Protein AF-A0A2M8FNV2-F1 (afdb_monomer_lite)

Secondary structure (DSSP, 8-state):
--SEEEES-EEEEE---BTTB-EEEE-SSTT-EEEEET-EEEEEEESEEEESEEEEEE--SSS-SEESEETTEEEES-EEES-EEES---SSTT----SEEE-SBS-EEES-EEE---SSS-SEEE---SS----EEES-EE--BPPPSSS---SEEEE-GGGTTSB---EEES-EESSB-SSS-SEEEESBS--

Radius of gyration: 15.51 Å; chains: 1; bounding box: 40×32×37 Å

Structure (mmCIF, N/CA/C/O backbone):
data_AF-A0A2M8FNV2-F1
#
_entry.id   AF-A0A2M8FNV2-F1
#
loop_
_atom_site.group_PDB
_atom_site.id
_atom_site.type_symbol
_atom_site.label_atom_id
_atom_site.label_alt_id
_atom_site.label_comp_id
_atom_site.label_asym_id
_atom_site.label_entity_id
_atom_site.label_seq_id
_atom_site.pdbx_PDB_ins_code
_atom_site.Cartn_x
_atom_site.Cartn_y
_atom_site.Cartn_z
_atom_site.occupancy
_atom_site.B_iso_or_equiv
_atom_site.auth_seq_id
_atom_site.auth_comp_id
_atom_site.auth_asym_id
_atom_site.auth_atom_id
_atom_site.pdbx_PDB_model_num
ATOM 1 N N . MET A 1 1 ? -17.602 -2.025 -5.417 1.00 96.94 1 MET A N 1
ATOM 2 C CA . MET A 1 1 ? -17.181 -1.686 -6.789 1.00 96.94 1 MET A CA 1
ATOM 3 C C . MET A 1 1 ? -17.688 -2.777 -7.698 1.00 96.94 1 MET A C 1
ATOM 5 O O . MET A 1 1 ? -17.394 -3.930 -7.422 1.00 96.94 1 MET A O 1
ATOM 9 N N . LYS A 1 2 ? -18.487 -2.434 -8.714 1.00 98.12 2 LYS A N 1
ATOM 10 C CA . LYS A 1 2 ? -19.042 -3.437 -9.633 1.00 98.12 2 LYS A CA 1
ATOM 11 C C . LYS A 1 2 ? -17.934 -4.205 -10.347 1.00 98.12 2 LYS A C 1
ATOM 13 O O . LYS A 1 2 ? -16.885 -3.615 -10.628 1.00 98.12 2 LYS A O 1
ATOM 18 N N . LYS A 1 3 ? -18.185 -5.478 -10.655 1.00 98.38 3 LYS A N 1
ATOM 19 C CA . LYS A 1 3 ? -17.263 -6.297 -11.452 1.00 98.38 3 LYS A CA 1
ATOM 20 C C . LYS A 1 3 ? -16.922 -5.626 -12.786 1.00 98.38 3 LYS A C 1
ATOM 22 O O . LYS A 1 3 ? -17.775 -4.986 -13.406 1.00 98.38 3 LYS A O 1
ATOM 27 N N . GLY A 1 4 ? -15.682 -5.785 -13.227 1.00 98.31 4 GLY A N 1
ATOM 28 C CA . GLY A 1 4 ? -15.182 -5.273 -14.496 1.00 98.31 4 GLY A CA 1
ATOM 29 C C . GLY A 1 4 ? -13.853 -4.532 -14.386 1.00 98.31 4 GLY A C 1
ATOM 30 O O . GLY A 1 4 ? -13.215 -4.467 -13.332 1.00 98.31 4 GLY A O 1
ATOM 31 N N . THR A 1 5 ? -13.446 -3.969 -15.522 1.00 98.75 5 THR A N 1
ATOM 32 C CA . THR A 1 5 ? -12.230 -3.164 -15.649 1.00 98.75 5 THR A CA 1
ATOM 33 C C . THR A 1 5 ? -12.546 -1.689 -15.451 1.00 98.75 5 THR A C 1
ATOM 35 O O . THR A 1 5 ? -13.372 -1.108 -16.151 1.00 98.75 5 THR A O 1
ATOM 38 N N . TRP A 1 6 ? -11.837 -1.085 -14.511 1.00 98.56 6 TRP A N 1
ATOM 39 C CA . TRP A 1 6 ? -11.903 0.309 -14.122 1.00 98.56 6 TRP A CA 1
ATOM 40 C C . TRP A 1 6 ? -10.615 0.992 -14.592 1.00 98.56 6 TRP A C 1
ATOM 42 O O . TRP A 1 6 ? -9.551 0.831 -13.993 1.00 98.56 6 TRP A O 1
ATOM 52 N N . LEU A 1 7 ? -10.708 1.720 -15.704 1.00 98.56 7 LEU A N 1
ATOM 53 C CA . LEU A 1 7 ? -9.572 2.387 -16.338 1.00 98.56 7 LEU A CA 1
ATOM 54 C C . LEU A 1 7 ? -9.352 3.782 -15.734 1.00 98.56 7 LEU A C 1
ATOM 56 O O . LEU A 1 7 ? -10.308 4.543 -15.596 1.00 98.56 7 LEU A O 1
ATOM 60 N N . ASP A 1 8 ? -8.102 4.111 -15.397 1.00 98.44 8 ASP A N 1
ATOM 61 C CA . ASP A 1 8 ? -7.661 5.455 -14.982 1.00 98.44 8 ASP A CA 1
ATOM 62 C C . ASP A 1 8 ? -8.414 6.061 -13.781 1.00 98.44 8 ASP A C 1
ATOM 64 O O . ASP A 1 8 ? -8.558 7.279 -13.654 1.00 98.44 8 ASP A O 1
ATOM 68 N N . GLN A 1 9 ? -8.887 5.225 -12.855 1.00 98.25 9 GLN A N 1
ATOM 69 C CA . GLN A 1 9 ? -9.691 5.693 -11.728 1.00 98.25 9 GLN A CA 1
ATOM 70 C C . GLN A 1 9 ? -8.849 6.337 -10.627 1.00 98.25 9 GLN A C 1
ATOM 72 O O . GLN A 1 9 ? -7.948 5.722 -10.060 1.00 98.25 9 GLN A O 1
ATOM 77 N N . LYS A 1 10 ? -9.206 7.564 -10.243 1.00 97.88 10 LYS A N 1
ATOM 78 C CA . LYS A 1 10 ? -8.628 8.263 -9.087 1.00 97.88 10 LYS A CA 1
ATOM 79 C C . LYS A 1 10 ? -9.559 8.112 -7.889 1.00 97.88 10 LYS A C 1
ATOM 81 O O . LYS A 1 10 ? -10.438 8.941 -7.664 1.00 97.88 10 LYS A O 1
ATOM 86 N N . ILE A 1 11 ? -9.402 7.022 -7.144 1.00 98.44 11 ILE A N 1
ATOM 87 C CA . ILE A 1 11 ? -10.294 6.694 -6.031 1.00 98.44 11 ILE A CA 1
ATOM 88 C C . ILE A 1 11 ? -9.808 7.410 -4.773 1.00 98.44 11 ILE A C 1
ATOM 90 O O . ILE A 1 11 ? -8.706 7.159 -4.288 1.00 98.44 11 ILE A O 1
ATOM 94 N N . VAL A 1 12 ? -10.660 8.269 -4.219 1.00 98.62 12 VAL A N 1
ATOM 95 C CA . VAL A 1 12 ? -10.458 8.892 -2.907 1.00 98.62 12 VAL A CA 1
ATOM 96 C C . VAL A 1 12 ? -11.513 8.343 -1.958 1.00 98.62 12 VAL A C 1
ATOM 98 O O . VAL A 1 12 ? -12.670 8.764 -1.970 1.00 98.62 12 VAL A O 1
ATOM 101 N N . PHE A 1 13 ? -11.115 7.372 -1.143 1.00 98.75 13 PHE A N 1
ATOM 102 C CA . PHE A 1 13 ? -11.941 6.804 -0.092 1.00 98.75 13 PHE A CA 1
ATOM 103 C C . PHE A 1 13 ? -11.666 7.538 1.218 1.00 98.75 13 PHE A C 1
ATOM 105 O O . PHE A 1 13 ? -10.852 7.121 2.038 1.00 98.75 13 PHE A O 1
ATOM 112 N N . GLN A 1 14 ? -12.336 8.682 1.364 1.00 98.69 14 GLN A N 1
ATOM 113 C CA . GLN A 1 14 ? -12.179 9.572 2.506 1.00 98.69 14 GLN A CA 1
ATOM 114 C C . GLN A 1 14 ? -13.469 9.644 3.324 1.00 98.69 14 GLN A C 1
ATOM 116 O O . GLN A 1 14 ? -14.454 10.253 2.892 1.00 98.69 14 GLN A O 1
ATOM 121 N N . LYS A 1 15 ? -13.475 9.002 4.492 1.00 98.62 15 LYS A N 1
ATOM 122 C CA . LYS A 1 15 ? -14.623 8.888 5.404 1.00 98.62 15 LYS A CA 1
ATOM 123 C C . LYS A 1 15 ? -14.125 8.697 6.840 1.00 98.62 15 LYS A C 1
ATOM 125 O O . LYS A 1 15 ? -12.964 8.388 7.040 1.00 98.62 15 LYS A O 1
ATOM 130 N N . ASN A 1 16 ? -15.021 8.839 7.814 1.00 98.56 16 ASN A N 1
ATOM 131 C CA . ASN A 1 16 ? -14.740 8.530 9.215 1.00 98.56 16 ASN A CA 1
ATOM 132 C C . ASN A 1 16 ? -15.815 7.569 9.726 1.00 98.56 16 ASN A C 1
ATOM 134 O O . ASN A 1 16 ? -16.979 7.957 9.856 1.00 98.56 16 ASN A O 1
ATOM 138 N N . GLY A 1 17 ? -15.436 6.309 9.920 1.00 98.50 17 GLY A N 1
ATOM 139 C CA . GLY A 1 17 ? -16.209 5.329 10.672 1.00 98.50 17 GLY A CA 1
ATOM 140 C C . GLY A 1 17 ? -15.937 5.445 12.172 1.00 98.50 17 GLY A C 1
ATOM 141 O O . GLY A 1 17 ? -15.359 6.423 12.644 1.00 98.50 17 GLY A O 1
ATOM 142 N N . THR A 1 18 ? -16.340 4.425 12.921 1.00 98.62 18 THR A N 1
ATOM 143 C CA . THR A 1 18 ? -16.004 4.270 14.345 1.00 98.62 18 THR A CA 1
ATOM 144 C C . THR A 1 18 ? -15.574 2.835 14.630 1.00 98.62 18 THR A C 1
ATOM 146 O O . THR A 1 18 ? -15.776 1.950 13.794 1.00 98.62 18 THR A O 1
ATOM 149 N N . ALA A 1 19 ? -15.029 2.581 15.821 1.00 97.81 19 ALA A N 1
ATOM 150 C CA . ALA A 1 19 ? -14.649 1.235 16.252 1.00 97.81 19 ALA A CA 1
ATOM 151 C C . ALA A 1 19 ? -15.827 0.239 16.219 1.00 97.81 19 ALA A C 1
ATOM 153 O O . ALA A 1 19 ? -15.626 -0.951 15.987 1.00 97.81 19 ALA A O 1
ATOM 154 N N . GLU A 1 20 ? -17.059 0.723 16.392 1.00 98.19 20 GLU A N 1
ATOM 155 C CA . GLU A 1 20 ? -18.292 -0.068 16.339 1.00 98.19 20 GLU A CA 1
ATOM 156 C C . GLU A 1 20 ? -18.863 -0.182 14.918 1.00 98.19 20 GLU A C 1
ATOM 158 O O . GLU A 1 20 ? -19.699 -1.049 14.652 1.00 98.19 20 GLU A O 1
ATOM 163 N N . LYS A 1 21 ? -18.461 0.708 14.001 1.00 98.00 21 LYS A N 1
ATOM 164 C CA . LYS A 1 21 ? -19.038 0.801 12.658 1.00 98.00 21 LYS A CA 1
ATOM 165 C C . LYS A 1 21 ? -18.016 1.271 11.625 1.00 98.00 21 LYS A C 1
ATOM 167 O O . LYS A 1 21 ? -17.953 2.449 11.263 1.00 98.00 21 LYS A O 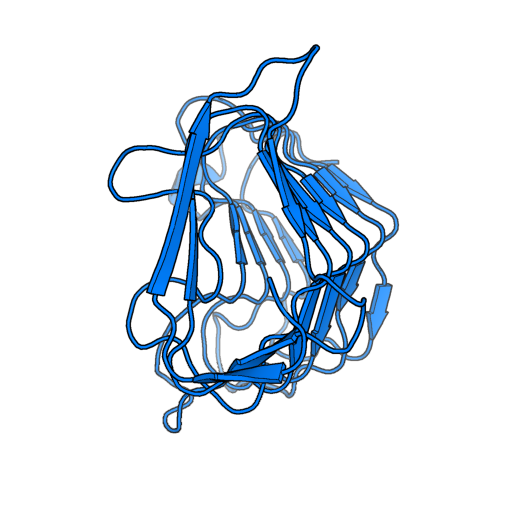1
ATOM 172 N N . TYR A 1 22 ? -17.267 0.307 11.103 1.00 98.50 22 TYR A N 1
ATOM 173 C CA . TYR A 1 22 ? -16.357 0.515 9.982 1.00 98.50 22 TYR A CA 1
ATOM 174 C C . TYR A 1 22 ? -17.119 0.865 8.700 1.00 98.50 22 TYR A C 1
ATOM 176 O O . TYR A 1 22 ? -18.286 0.498 8.513 1.00 98.50 22 TYR A O 1
ATOM 184 N N . ILE A 1 23 ? -16.435 1.553 7.789 1.00 98.81 23 ILE A N 1
ATOM 185 C CA . ILE A 1 23 ? -16.943 1.851 6.448 1.00 98.81 23 ILE A CA 1
ATOM 186 C C . ILE A 1 23 ? -16.125 1.058 5.435 1.00 98.81 23 ILE A C 1
ATOM 188 O O . ILE A 1 23 ? -14.897 1.036 5.487 1.00 98.81 23 ILE A O 1
ATOM 192 N N . TYR A 1 24 ? -16.815 0.424 4.492 1.00 98.75 24 TYR A N 1
ATOM 193 C CA . TYR A 1 24 ? -16.224 -0.566 3.601 1.00 98.75 24 TYR A CA 1
ATOM 194 C C . TYR A 1 24 ? -16.260 -0.107 2.141 1.00 98.75 24 TYR A C 1
ATOM 196 O O . TYR A 1 24 ? -17.300 0.324 1.638 1.00 98.75 24 TYR A O 1
ATOM 204 N N . LEU A 1 25 ? -15.137 -0.266 1.445 1.00 98.75 25 LEU A N 1
ATOM 205 C CA . LEU A 1 25 ? -15.036 -0.231 -0.010 1.00 98.75 25 LEU A CA 1
ATOM 206 C C . LEU A 1 25 ? -14.606 -1.620 -0.481 1.00 98.75 25 LEU A C 1
ATOM 208 O O . LEU A 1 25 ? -13.455 -2.018 -0.332 1.00 98.75 25 LEU A O 1
ATOM 212 N N . LEU A 1 26 ? -15.557 -2.370 -1.033 1.00 98.62 26 LEU A N 1
ATOM 213 C CA . LEU A 1 26 ? -15.364 -3.773 -1.402 1.00 98.62 26 LEU A CA 1
ATOM 214 C C . LEU A 1 26 ? -15.510 -3.951 -2.905 1.00 98.62 26 LEU A C 1
ATOM 216 O O . LEU A 1 26 ? -16.321 -3.259 -3.529 1.00 98.62 26 LEU A O 1
ATOM 220 N N . ALA A 1 27 ? -14.788 -4.898 -3.490 1.00 98.44 27 ALA A N 1
ATOM 221 C CA . ALA A 1 27 ? -15.199 -5.489 -4.755 1.00 98.44 27 ALA A CA 1
ATOM 222 C C . ALA A 1 27 ? -16.575 -6.162 -4.609 1.00 98.44 27 ALA A C 1
ATOM 224 O O . ALA A 1 27 ? -16.896 -6.718 -3.566 1.00 98.44 27 ALA A O 1
ATOM 225 N N . GLU A 1 28 ? -17.415 -6.064 -5.639 1.00 97.62 28 GLU A N 1
ATOM 226 C CA . GLU A 1 28 ? -18.715 -6.751 -5.682 1.00 97.62 28 GLU A CA 1
ATOM 227 C C . GLU A 1 28 ? -18.525 -8.268 -5.757 1.00 97.62 28 GLU A C 1
ATOM 229 O O . GLU A 1 28 ? -19.229 -9.011 -5.081 1.00 97.62 28 GLU A O 1
ATOM 234 N N . VAL A 1 29 ? -17.551 -8.703 -6.559 1.00 97.56 29 VAL A N 1
ATOM 235 C CA . VAL A 1 29 ? -17.110 -10.093 -6.671 1.00 97.56 29 VAL A CA 1
ATOM 236 C C . VAL A 1 29 ? -15.589 -10.100 -6.549 1.00 97.56 29 VAL A C 1
ATOM 238 O O . VAL A 1 29 ? -14.901 -9.375 -7.277 1.00 97.56 29 VAL A O 1
ATOM 241 N N . GLU A 1 30 ? -15.065 -10.875 -5.599 1.00 94.44 30 GLU A N 1
ATOM 242 C CA . GLU A 1 30 ? -13.622 -11.017 -5.398 1.00 94.44 30 GLU A CA 1
ATOM 243 C C . GLU A 1 30 ? -12.954 -11.551 -6.666 1.00 94.44 30 GLU A C 1
ATOM 245 O O . GLU A 1 30 ? -13.485 -12.423 -7.349 1.00 94.44 30 GLU A O 1
ATOM 250 N N . GLY A 1 31 ? -11.790 -11.004 -7.012 1.00 95.81 31 GLY A N 1
ATOM 251 C CA . GLY A 1 31 ? -11.082 -11.409 -8.226 1.00 95.81 31 GLY A CA 1
ATOM 252 C C . GLY A 1 31 ? -11.583 -10.763 -9.523 1.00 95.81 31 GLY A C 1
ATOM 253 O O . GLY A 1 31 ? -10.923 -10.912 -10.550 1.00 95.81 31 GLY A O 1
ATOM 254 N N . GLU A 1 32 ? -12.694 -10.016 -9.501 1.00 98.25 32 GLU A N 1
ATOM 255 C CA . GLU A 1 32 ? -13.324 -9.477 -10.718 1.00 98.25 32 GLU A CA 1
ATOM 256 C C . GLU A 1 32 ? -13.328 -7.941 -10.819 1.00 98.25 32 GLU A C 1
ATOM 258 O O . GLU A 1 32 ? -13.933 -7.389 -11.739 1.00 98.25 32 GLU A O 1
ATOM 263 N N . VAL A 1 33 ? -12.658 -7.218 -9.914 1.00 98.75 33 VAL A N 1
ATOM 264 C CA . VAL A 1 33 ? -12.511 -5.750 -9.988 1.00 98.75 33 VAL A CA 1
ATOM 265 C C . VAL A 1 33 ? -11.070 -5.384 -10.329 1.00 98.75 33 VAL A C 1
ATOM 267 O O . VAL A 1 33 ? -10.186 -5.404 -9.471 1.00 98.75 33 VAL A O 1
ATOM 270 N N . PHE A 1 34 ? -10.841 -5.022 -11.592 1.00 98.81 34 PHE A N 1
ATOM 271 C CA . PHE A 1 34 ? -9.514 -4.694 -12.112 1.00 98.81 34 PHE A CA 1
ATOM 272 C C . PHE A 1 34 ? -9.337 -3.185 -12.254 1.00 98.81 34 PHE A C 1
ATOM 274 O O . PHE A 1 34 ? -10.059 -2.548 -13.011 1.00 98.81 34 PHE A O 1
ATOM 281 N N . LEU A 1 35 ? -8.346 -2.623 -11.576 1.00 98.81 35 LEU A N 1
ATOM 282 C CA . LEU A 1 35 ? -7.910 -1.237 -11.692 1.00 98.81 35 LEU A CA 1
ATOM 283 C C . LEU A 1 35 ? -6.686 -1.176 -12.609 1.00 98.81 35 LEU A C 1
ATOM 285 O O . LEU A 1 35 ? -5.635 -1.731 -12.290 1.00 98.81 35 LEU A O 1
ATOM 289 N N . THR A 1 36 ? -6.836 -0.534 -13.768 1.00 98.81 36 THR A N 1
ATOM 290 C CA . THR A 1 36 ? -5.814 -0.513 -14.832 1.00 98.81 36 THR A CA 1
ATOM 291 C C . THR A 1 36 ? -5.424 0.907 -15.235 1.00 98.81 36 THR A C 1
ATOM 293 O O . THR A 1 36 ? -6.038 1.884 -14.789 1.00 98.81 36 THR A O 1
ATOM 296 N N . GLY A 1 37 ? -4.415 1.032 -16.103 1.00 98.56 37 GLY A N 1
ATOM 297 C CA . GLY A 1 37 ? -3.936 2.322 -16.599 1.00 98.56 37 GLY A CA 1
ATOM 298 C C . GLY A 1 37 ? -3.237 3.109 -15.497 1.00 98.56 37 GLY A C 1
ATOM 299 O O . GLY A 1 37 ? -2.232 2.674 -14.954 1.00 98.56 37 GLY A O 1
ATOM 300 N N . THR A 1 38 ? -3.771 4.267 -15.147 1.00 98.50 38 THR A N 1
ATOM 301 C CA . THR A 1 38 ? -3.225 5.154 -14.116 1.00 98.50 38 THR A CA 1
ATOM 302 C C . THR A 1 38 ? -4.050 5.156 -12.834 1.00 98.50 38 THR A C 1
ATOM 304 O O . THR A 1 38 ? -4.000 6.112 -12.057 1.00 98.50 38 THR A O 1
ATOM 307 N N . SER A 1 39 ? -4.834 4.106 -12.598 1.00 98.69 39 SER A N 1
ATOM 308 C CA . SER A 1 39 ? -5.663 3.988 -11.402 1.00 98.69 39 SER A CA 1
ATOM 309 C C . SER A 1 39 ? -4.850 4.088 -10.104 1.00 98.69 39 SER A C 1
ATOM 311 O O . SER A 1 39 ? -3.721 3.603 -10.017 1.00 98.69 39 SER A O 1
ATOM 313 N N . SER A 1 40 ? -5.431 4.721 -9.089 1.00 98.56 40 SER A N 1
ATOM 314 C CA . SER A 1 40 ? -4.818 4.920 -7.774 1.00 98.56 40 SER A CA 1
ATOM 315 C C . SER A 1 40 ? -5.876 4.970 -6.677 1.00 98.56 40 SER A C 1
ATOM 317 O O . SER A 1 40 ? -7.018 5.363 -6.927 1.00 98.56 40 SER A O 1
ATOM 319 N N . LEU A 1 41 ? -5.474 4.655 -5.448 1.00 98.81 41 LEU A N 1
ATOM 320 C CA . LEU A 1 41 ? -6.326 4.699 -4.266 1.00 98.81 41 LEU A CA 1
ATOM 321 C C . LEU A 1 41 ? -5.709 5.578 -3.172 1.00 98.81 41 LEU A C 1
ATOM 323 O O . LEU A 1 41 ? -4.525 5.480 -2.848 1.00 98.81 41 LEU A O 1
ATOM 327 N N . ARG A 1 42 ? -6.542 6.435 -2.589 1.00 98.81 42 ARG A N 1
ATOM 328 C CA . ARG A 1 42 ? -6.258 7.190 -1.370 1.00 98.81 42 ARG A CA 1
ATOM 329 C C . ARG A 1 42 ? -7.248 6.757 -0.300 1.00 98.81 42 ARG A C 1
ATOM 331 O O . ARG A 1 42 ? -8.451 6.870 -0.520 1.00 98.81 42 ARG A O 1
ATOM 338 N N . ILE A 1 43 ? -6.748 6.246 0.817 1.00 98.88 43 ILE A N 1
ATOM 339 C CA . ILE A 1 43 ? -7.533 5.925 2.014 1.00 98.88 43 ILE A CA 1
ATOM 340 C C . ILE A 1 43 ? -7.243 7.048 3.009 1.00 98.88 43 ILE A C 1
ATOM 342 O O . ILE A 1 43 ? -6.078 7.390 3.193 1.00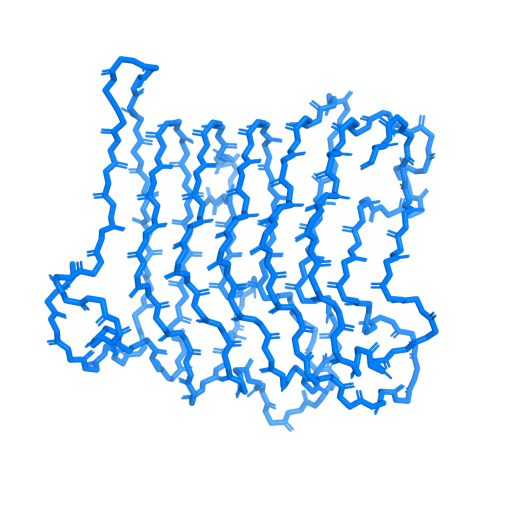 98.88 43 ILE A O 1
ATOM 346 N N . ALA A 1 44 ? -8.263 7.699 3.568 1.00 98.81 44 ALA A N 1
ATOM 347 C CA . ALA A 1 44 ? -8.057 8.825 4.482 1.00 98.81 44 ALA A CA 1
ATOM 348 C C . ALA A 1 44 ? -9.203 8.966 5.491 1.00 98.81 44 ALA A C 1
ATOM 350 O O . ALA A 1 44 ? -10.372 8.898 5.109 1.00 98.81 44 ALA A O 1
ATOM 351 N N . GLY A 1 45 ? -8.870 9.240 6.752 1.00 98.75 45 GLY A N 1
ATOM 352 C CA . GLY A 1 45 ? -9.815 9.229 7.871 1.00 98.75 45 GLY A CA 1
ATOM 353 C C . GLY A 1 45 ? -9.772 7.920 8.660 1.00 98.75 45 GLY A C 1
ATOM 354 O O . GLY A 1 45 ? -8.779 7.198 8.613 1.00 98.75 45 GLY A O 1
ATOM 355 N N . ASP A 1 46 ? -10.827 7.629 9.413 1.00 98.88 46 ASP A N 1
ATOM 356 C CA . ASP A 1 46 ? -10.767 6.604 10.461 1.00 98.88 46 ASP A CA 1
ATOM 357 C C . ASP A 1 46 ? -11.670 5.390 10.191 1.00 98.88 46 ASP A C 1
ATOM 359 O O . ASP A 1 46 ? -12.760 5.525 9.630 1.00 98.88 46 ASP A O 1
ATOM 363 N N . PHE A 1 47 ? -11.244 4.204 10.642 1.00 98.94 47 PHE A N 1
ATOM 364 C CA . PHE A 1 47 ? -12.037 2.961 10.639 1.00 98.94 47 PHE A CA 1
ATOM 365 C C . PHE A 1 47 ? -12.582 2.572 9.254 1.00 98.94 47 PHE A C 1
ATOM 367 O O . PHE A 1 47 ? -13.770 2.280 9.065 1.00 98.94 47 PHE A O 1
ATOM 374 N N . LEU A 1 48 ? -11.697 2.578 8.256 1.00 98.94 48 LEU A N 1
ATOM 375 C CA . LEU A 1 48 ? -12.018 2.243 6.870 1.00 98.94 48 LEU A CA 1
ATOM 376 C C . LEU A 1 48 ? -11.459 0.877 6.481 1.00 98.94 48 LEU A C 1
ATOM 378 O O . LEU A 1 48 ? -10.346 0.530 6.857 1.00 98.94 48 LEU A O 1
ATOM 382 N N . VAL A 1 49 ? -12.192 0.115 5.674 1.00 98.94 49 VAL A N 1
ATOM 383 C CA . VAL A 1 49 ? -11.718 -1.165 5.132 1.00 98.94 49 VAL A CA 1
ATOM 384 C C . VAL A 1 49 ? -11.830 -1.162 3.617 1.00 98.94 49 VAL A C 1
ATOM 386 O O . VAL A 1 49 ? -12.895 -0.880 3.067 1.00 98.94 49 VAL A O 1
ATOM 389 N N . VAL A 1 50 ? -10.742 -1.517 2.941 1.00 98.94 50 VAL A N 1
ATOM 390 C CA . VAL A 1 50 ? -10.704 -1.759 1.498 1.00 98.94 50 VAL A CA 1
ATOM 391 C C . VAL A 1 50 ? -10.410 -3.228 1.242 1.00 98.94 50 VAL A C 1
ATOM 393 O O . VAL A 1 50 ? -9.463 -3.769 1.817 1.00 98.94 50 VAL A O 1
ATOM 396 N N . SER A 1 51 ? -11.202 -3.871 0.378 1.00 98.88 51 SER A N 1
ATOM 397 C CA . SER A 1 51 ? -10.993 -5.281 0.051 1.00 98.88 51 SER A CA 1
ATOM 398 C C . SER A 1 51 ? -11.350 -5.688 -1.377 1.00 98.88 51 SER A C 1
ATOM 400 O O . SER A 1 51 ? -12.302 -5.167 -1.965 1.00 98.88 51 SER A O 1
ATOM 402 N N . GLY A 1 52 ? -10.597 -6.649 -1.920 1.00 98.69 52 GLY A N 1
ATOM 403 C CA . GLY A 1 52 ? -10.927 -7.365 -3.154 1.00 98.69 52 GLY A CA 1
ATOM 404 C C . GLY A 1 52 ? -10.489 -6.682 -4.451 1.00 98.69 52 GLY A C 1
ATOM 405 O O . GLY A 1 52 ? -10.996 -7.031 -5.516 1.00 98.69 52 GLY A O 1
ATOM 406 N N . LEU A 1 53 ? -9.601 -5.683 -4.396 1.00 98.81 53 LEU A N 1
ATOM 407 C CA . LEU A 1 53 ? -9.191 -4.917 -5.580 1.00 98.81 53 LEU A CA 1
ATOM 408 C C . LEU A 1 53 ? -7.959 -5.533 -6.260 1.00 98.81 53 LEU A C 1
ATOM 410 O O . LEU A 1 53 ? -7.071 -6.058 -5.592 1.00 98.81 53 LEU A O 1
ATOM 414 N N . ILE A 1 54 ? -7.860 -5.425 -7.588 1.00 98.94 54 ILE A N 1
ATOM 415 C CA . ILE A 1 54 ? -6.687 -5.886 -8.348 1.00 98.94 54 ILE A CA 1
ATOM 416 C C . ILE A 1 54 ? -6.137 -4.749 -9.203 1.00 98.94 54 ILE A C 1
ATOM 418 O O . ILE A 1 54 ? -6.737 -4.390 -10.211 1.00 98.94 54 ILE A O 1
ATOM 422 N N . PHE A 1 55 ? -4.963 -4.232 -8.857 1.00 98.88 55 PHE A N 1
ATOM 423 C CA . PHE A 1 55 ? -4.207 -3.295 -9.686 1.00 98.88 55 PHE A CA 1
ATOM 424 C C . PHE A 1 55 ? -3.294 -4.073 -10.637 1.00 98.88 55 PHE A C 1
ATOM 426 O O . PHE A 1 55 ? -2.428 -4.824 -10.187 1.00 98.88 55 PHE A O 1
ATOM 433 N N . LYS A 1 56 ? -3.481 -3.913 -11.951 1.00 98.56 56 LYS A N 1
ATOM 434 C CA . LYS A 1 56 ? -2.635 -4.542 -12.982 1.00 98.56 56 LYS A CA 1
ATOM 435 C C . LYS A 1 56 ? -2.607 -3.722 -14.268 1.00 98.56 56 LYS A C 1
ATOM 437 O O . LYS A 1 56 ? -3.478 -2.882 -14.466 1.00 98.56 56 LYS A O 1
ATOM 442 N N . ASN A 1 57 ? -1.658 -3.998 -15.164 1.00 97.19 57 ASN A N 1
ATOM 443 C CA . ASN A 1 57 ? -1.568 -3.347 -16.481 1.00 97.19 57 ASN A CA 1
ATOM 444 C C . ASN A 1 57 ? -1.608 -1.809 -16.377 1.00 97.19 57 ASN A C 1
ATOM 446 O O . ASN A 1 57 ? -2.479 -1.153 -16.960 1.00 97.19 57 ASN A O 1
ATOM 450 N N . GLY A 1 58 ? -0.717 -1.233 -15.572 1.00 98.06 58 GLY A N 1
ATOM 451 C CA . GLY A 1 58 ? -0.748 0.194 -15.287 1.00 98.06 58 GLY A CA 1
ATOM 452 C C . GLY A 1 58 ? 0.434 0.690 -14.466 1.00 98.06 58 GLY A C 1
ATOM 453 O O . GLY A 1 58 ? 1.366 -0.059 -14.211 1.00 98.06 58 GLY A O 1
ATOM 454 N N . TYR A 1 59 ? 0.400 1.959 -14.072 1.00 98.44 59 TYR A N 1
ATOM 455 C CA . TYR A 1 59 ? 1.421 2.607 -13.248 1.00 98.44 59 TYR A CA 1
ATOM 456 C C . TYR A 1 59 ? 0.832 3.784 -12.462 1.00 98.44 59 TYR A C 1
ATOM 458 O O . TYR A 1 59 ? -0.237 4.296 -12.792 1.00 98.44 59 TYR A O 1
ATOM 466 N N . SER A 1 60 ? 1.523 4.243 -11.416 1.00 95.94 60 SER A N 1
ATOM 467 C CA . SER A 1 60 ? 1.122 5.462 -10.699 1.00 95.94 60 SER A CA 1
ATOM 468 C C . SER A 1 60 ? 1.786 6.694 -11.328 1.00 95.94 60 SER A C 1
ATOM 470 O O . SER A 1 60 ? 3.016 6.761 -11.345 1.00 95.94 60 SER A O 1
ATOM 472 N N . PRO A 1 61 ? 1.030 7.690 -11.834 1.00 88.69 61 PRO A N 1
ATOM 473 C CA . PRO A 1 61 ? 1.622 8.915 -12.373 1.00 88.69 61 PRO A CA 1
ATOM 474 C C . PRO A 1 61 ? 2.078 9.893 -11.278 1.00 88.69 61 PRO A C 1
ATOM 476 O O . PRO A 1 61 ? 2.855 10.798 -11.565 1.00 88.69 61 PRO A O 1
ATOM 479 N N . ALA A 1 62 ? 1.580 9.749 -10.043 1.00 88.75 62 ALA A N 1
ATOM 480 C CA . ALA A 1 62 ? 1.942 10.592 -8.907 1.00 88.75 62 ALA A CA 1
ATOM 481 C C . ALA A 1 62 ? 1.616 9.899 -7.574 1.00 88.75 62 ALA A C 1
ATOM 483 O O . ALA A 1 62 ? 0.522 9.358 -7.400 1.00 88.75 62 ALA A O 1
ATOM 484 N N . GLY A 1 63 ? 2.534 9.979 -6.607 1.00 92.69 63 GLY A N 1
ATOM 485 C CA . GLY A 1 63 ? 2.397 9.298 -5.313 1.00 92.69 63 GLY A CA 1
ATOM 486 C C . GLY A 1 63 ? 2.390 7.772 -5.447 1.00 92.69 63 GLY A C 1
ATOM 487 O O . GLY A 1 63 ? 2.732 7.232 -6.503 1.00 92.69 63 GLY A O 1
ATOM 488 N N . GLY A 1 64 ? 1.996 7.066 -4.386 1.00 96.38 64 GLY A N 1
ATOM 489 C CA . GLY A 1 64 ? 1.913 5.610 -4.436 1.00 96.38 64 GLY A CA 1
ATOM 490 C C . GLY A 1 64 ? 0.708 5.110 -5.231 1.00 96.38 64 GLY A C 1
ATOM 491 O O . GLY A 1 64 ? -0.201 5.885 -5.550 1.00 96.38 64 GLY A O 1
ATOM 492 N N . VAL A 1 65 ? 0.670 3.808 -5.532 1.00 98.75 65 VAL A N 1
ATOM 493 C CA . VAL A 1 65 ? -0.534 3.168 -6.105 1.00 98.75 65 VAL A CA 1
ATOM 494 C C . VAL A 1 65 ? -1.676 3.246 -5.091 1.00 98.75 65 VAL A C 1
ATOM 496 O O . VAL A 1 65 ? -2.786 3.659 -5.431 1.00 98.75 65 VAL A O 1
ATOM 499 N N . ILE A 1 66 ? -1.370 2.940 -3.829 1.00 98.88 66 ILE A N 1
ATOM 500 C CA . ILE A 1 66 ? -2.256 3.068 -2.677 1.00 98.88 66 ILE A CA 1
ATOM 501 C C . ILE A 1 66 ? -1.536 3.894 -1.610 1.00 98.88 66 ILE A C 1
ATOM 503 O O . ILE A 1 66 ? -0.487 3.487 -1.120 1.00 98.88 66 ILE A O 1
ATOM 507 N N . ASP A 1 67 ? -2.115 5.028 -1.220 1.00 98.88 67 ASP A N 1
ATOM 508 C CA . ASP A 1 67 ? -1.609 5.822 -0.095 1.00 98.88 67 ASP A CA 1
ATOM 509 C C . ASP A 1 67 ? -2.674 5.887 1.005 1.00 98.88 67 ASP A C 1
ATOM 511 O O . ASP A 1 67 ? -3.840 6.185 0.738 1.00 98.88 67 ASP A O 1
ATOM 515 N N . PHE A 1 68 ? -2.264 5.669 2.254 1.00 98.88 68 PHE A N 1
ATOM 516 C CA . PHE A 1 68 ? -3.098 5.820 3.455 1.00 98.88 68 PHE A CA 1
ATOM 517 C C . PHE A 1 68 ? -3.190 7.284 3.910 1.00 98.88 68 PHE A C 1
ATOM 519 O O . PHE A 1 68 ? -3.134 7.606 5.096 1.00 98.88 68 PHE A O 1
ATOM 526 N N . LYS A 1 69 ? -3.319 8.191 2.943 1.00 98.62 69 LYS A N 1
ATOM 527 C CA . LYS A 1 69 ? -3.658 9.591 3.174 1.00 98.62 69 LYS A CA 1
ATOM 528 C C . LYS A 1 69 ? -4.290 10.220 1.941 1.00 98.62 69 LYS A C 1
ATOM 530 O O . LYS A 1 69 ? -4.121 9.738 0.820 1.00 98.62 69 LYS A O 1
ATOM 535 N N . ASN A 1 70 ? -4.913 11.375 2.133 1.00 98.31 70 ASN A N 1
ATOM 536 C CA . ASN A 1 70 ? -5.254 12.311 1.073 1.00 98.31 70 ASN A CA 1
ATOM 537 C C . ASN A 1 70 ? -4.839 13.729 1.491 1.00 98.31 70 ASN A C 1
ATOM 539 O O . ASN A 1 70 ? -5.384 14.294 2.439 1.00 98.31 70 ASN A O 1
ATOM 543 N N . GLY A 1 71 ? -3.848 14.305 0.806 1.00 96.75 71 GLY A N 1
ATOM 544 C CA . GLY A 1 71 ? -3.227 15.557 1.243 1.00 96.75 71 GLY A CA 1
ATOM 545 C C . GLY A 1 71 ? -2.575 15.403 2.622 1.00 96.75 71 GLY A C 1
ATOM 546 O O . GLY A 1 71 ? -1.694 14.561 2.795 1.00 96.75 71 GLY A O 1
ATOM 547 N N . SER A 1 72 ? -3.006 16.218 3.586 1.00 97.25 72 SER A N 1
ATOM 548 C CA . SER A 1 72 ? -2.574 16.157 4.990 1.00 97.25 72 SER A CA 1
ATOM 549 C C . SER A 1 72 ? -3.426 15.235 5.867 1.00 97.25 72 SER A C 1
ATOM 551 O O . SER A 1 72 ? -3.066 15.011 7.019 1.00 97.25 72 SER A O 1
ATOM 553 N N . LEU A 1 73 ? -4.553 14.720 5.361 1.00 98.50 73 LEU A N 1
ATOM 554 C CA . LEU A 1 73 ? -5.419 13.828 6.125 1.00 98.50 73 LEU A CA 1
ATOM 555 C C . LEU A 1 73 ? -4.921 12.389 5.999 1.00 98.50 73 LEU A C 1
ATOM 557 O O . LEU A 1 73 ? -5.050 11.780 4.939 1.00 98.50 73 LEU A O 1
ATOM 561 N N . GLU A 1 74 ? -4.360 11.862 7.079 1.00 98.50 74 GLU A N 1
ATOM 562 C CA . GLU A 1 74 ? -3.879 10.483 7.176 1.00 98.50 74 GLU A CA 1
ATOM 563 C C . GLU A 1 74 ? -5.004 9.507 7.549 1.00 98.50 74 GLU A C 1
ATOM 565 O O . GLU A 1 74 ? -6.133 9.912 7.838 1.00 98.50 74 GLU A O 1
ATOM 570 N N . SER A 1 75 ? -4.704 8.211 7.495 1.00 98.69 75 SER A N 1
ATOM 571 C CA . SER A 1 75 ? -5.620 7.149 7.910 1.00 98.69 75 SER A CA 1
ATOM 572 C C . SER A 1 75 ? -5.318 6.660 9.316 1.00 98.69 75 SER A C 1
ATOM 574 O O . SER A 1 75 ? -4.147 6.440 9.633 1.00 98.69 75 SER A O 1
ATOM 576 N N . ASN A 1 76 ? -6.346 6.381 10.117 1.00 98.81 76 ASN A N 1
ATOM 577 C CA . ASN A 1 76 ? -6.167 5.645 11.367 1.00 98.81 76 ASN A CA 1
ATOM 578 C C . ASN A 1 76 ? -7.124 4.465 11.484 1.00 98.81 76 ASN A C 1
ATOM 580 O O . ASN A 1 76 ? -8.279 4.542 11.063 1.00 98.81 76 ASN A O 1
ATOM 584 N N . TYR A 1 77 ? -6.655 3.363 12.071 1.00 98.88 77 TYR A N 1
ATOM 585 C CA . TYR A 1 77 ? -7.459 2.145 12.240 1.00 98.88 77 TYR A CA 1
ATOM 586 C C . TYR A 1 77 ? -8.065 1.639 10.918 1.00 98.88 77 TYR A C 1
ATOM 588 O O . TYR A 1 77 ? -9.165 1.085 10.888 1.00 98.88 77 TYR A O 1
ATOM 596 N N . CYS A 1 78 ? -7.374 1.873 9.800 1.00 98.94 78 CYS A N 1
ATOM 597 C CA . CYS A 1 78 ? -7.817 1.473 8.473 1.00 98.94 78 CYS A CA 1
ATOM 598 C C . CYS A 1 78 ? -7.145 0.175 8.026 1.00 98.94 78 CYS A C 1
ATOM 600 O O . CYS A 1 78 ? -6.021 -0.135 8.413 1.00 98.94 78 CYS A O 1
ATOM 602 N N . ARG A 1 79 ? -7.815 -0.580 7.161 1.00 98.94 79 ARG A N 1
ATOM 603 C CA . ARG A 1 79 ? -7.366 -1.894 6.709 1.00 98.94 79 ARG A CA 1
ATOM 604 C C . ARG A 1 79 ? -7.411 -2.008 5.194 1.00 98.94 79 ARG A C 1
ATOM 606 O O . ARG A 1 79 ? -8.444 -1.743 4.582 1.00 98.94 79 ARG A O 1
ATOM 613 N N . LEU A 1 80 ? -6.313 -2.463 4.602 1.00 98.94 80 LEU A N 1
ATOM 614 C CA . LEU A 1 80 ? -6.267 -2.957 3.230 1.00 98.94 80 LEU A CA 1
ATOM 615 C C . LEU A 1 80 ? -6.119 -4.475 3.284 1.00 98.94 80 LEU A C 1
ATOM 617 O O . LEU A 1 80 ? -5.150 -4.970 3.852 1.00 98.94 80 LEU A O 1
ATOM 621 N N . THR A 1 81 ? -7.069 -5.205 2.703 1.00 98.94 81 THR A N 1
ATOM 622 C CA . THR A 1 81 ? -7.042 -6.670 2.732 1.00 98.94 81 THR A CA 1
ATOM 623 C C . THR A 1 81 ? -7.462 -7.302 1.411 1.00 98.94 81 THR A C 1
ATOM 625 O O . THR A 1 81 ? -8.151 -6.661 0.620 1.00 98.94 81 THR A O 1
ATOM 628 N N . ASN A 1 82 ? -7.042 -8.539 1.132 1.00 98.75 82 ASN A N 1
ATOM 629 C CA . ASN A 1 82 ? -7.415 -9.289 -0.079 1.00 98.75 82 ASN A CA 1
ATOM 630 C C . ASN A 1 82 ? -7.253 -8.459 -1.373 1.00 98.75 82 ASN A C 1
ATOM 632 O O . ASN A 1 82 ? -8.157 -8.369 -2.202 1.00 98.75 82 ASN A O 1
ATOM 636 N N . THR A 1 83 ? -6.143 -7.727 -1.492 1.00 98.88 83 THR A N 1
ATOM 637 C CA . THR A 1 83 ? -5.881 -6.802 -2.606 1.00 98.88 83 THR A CA 1
ATOM 638 C C . THR A 1 83 ? -4.589 -7.192 -3.309 1.00 98.88 83 THR A C 1
ATOM 640 O O . THR A 1 83 ? -3.609 -7.563 -2.666 1.00 98.88 83 THR A O 1
ATOM 643 N N . SER A 1 84 ? -4.573 -7.110 -4.639 1.00 98.94 84 SER A N 1
ATOM 644 C CA . SER A 1 84 ? -3.403 -7.456 -5.450 1.00 98.94 84 SER A CA 1
ATOM 645 C C . SER A 1 84 ? -2.823 -6.250 -6.188 1.00 98.94 84 SER A C 1
ATOM 647 O O . SER A 1 84 ? -3.578 -5.446 -6.735 1.00 98.94 84 SER A O 1
ATOM 649 N N . ILE A 1 85 ? -1.493 -6.157 -6.271 1.00 98.94 85 ILE A N 1
ATOM 650 C CA . ILE A 1 85 ? -0.774 -5.247 -7.180 1.00 98.94 85 ILE A CA 1
ATOM 651 C C . ILE A 1 85 ? 0.211 -6.085 -7.998 1.00 98.94 85 ILE A C 1
ATOM 653 O O . ILE A 1 85 ? 1.134 -6.688 -7.448 1.00 98.94 85 ILE A O 1
ATOM 657 N N . ILE A 1 86 ? -0.028 -6.162 -9.308 1.00 98.81 86 ILE A N 1
ATOM 658 C CA . ILE A 1 86 ? 0.640 -7.100 -10.216 1.00 98.81 86 ILE A CA 1
ATOM 659 C C . ILE A 1 86 ? 1.180 -6.338 -11.422 1.00 98.81 86 ILE A C 1
ATOM 661 O O . ILE A 1 86 ? 0.406 -5.732 -12.164 1.00 98.81 86 ILE A O 1
ATOM 665 N N . ASP A 1 87 ? 2.499 -6.378 -11.616 1.00 98.50 87 ASP A N 1
ATOM 666 C CA . ASP A 1 87 ? 3.190 -5.787 -12.772 1.00 98.50 87 ASP A CA 1
ATOM 667 C C . ASP A 1 87 ? 2.792 -4.314 -13.037 1.00 98.50 87 ASP A C 1
ATOM 669 O O . ASP A 1 87 ? 2.727 -3.851 -14.178 1.00 98.50 87 ASP A O 1
ATOM 673 N N . TYR A 1 88 ? 2.499 -3.563 -11.967 1.00 98.56 88 TYR A N 1
ATOM 674 C CA . TYR A 1 88 ? 1.999 -2.189 -12.034 1.00 98.56 88 TYR A CA 1
ATOM 675 C C . TYR A 1 88 ? 3.161 -1.188 -12.049 1.00 98.56 88 TYR A C 1
ATOM 677 O O . TYR A 1 88 ? 3.487 -0.570 -11.025 1.00 98.56 88 TYR A O 1
ATOM 685 N N . ASN A 1 89 ? 3.831 -1.093 -13.199 1.00 98.06 89 ASN A N 1
ATOM 686 C CA . ASN A 1 89 ? 5.114 -0.421 -13.387 1.00 98.06 89 ASN A CA 1
ATOM 687 C C . ASN A 1 89 ? 5.078 0.646 -14.494 1.00 98.06 89 ASN A C 1
ATOM 689 O O . ASN A 1 89 ? 4.422 0.449 -15.520 1.00 98.06 89 ASN A O 1
ATOM 693 N N . PRO A 1 90 ? 5.835 1.748 -14.342 1.00 97.12 90 PRO A N 1
ATOM 694 C CA . PRO A 1 90 ? 6.034 2.724 -15.404 1.00 97.12 90 PRO A CA 1
ATOM 695 C C . PRO A 1 90 ? 7.007 2.168 -16.458 1.00 97.12 90 PRO A C 1
ATOM 697 O O . PRO A 1 90 ? 7.731 1.204 -16.213 1.00 97.12 90 PRO A O 1
ATOM 700 N N . SER A 1 91 ? 7.088 2.817 -17.621 1.00 96.31 91 SER A N 1
ATOM 701 C CA . SER A 1 91 ? 8.063 2.444 -18.659 1.00 96.31 91 SER A CA 1
ATOM 702 C C . SER A 1 91 ? 9.515 2.722 -18.252 1.00 96.31 91 SER A C 1
ATOM 704 O O . SER A 1 91 ? 10.418 1.989 -18.647 1.00 96.31 91 SER A O 1
ATOM 706 N N . ASN A 1 92 ? 9.753 3.770 -17.457 1.00 96.31 92 ASN A N 1
ATOM 707 C CA . ASN A 1 92 ? 11.074 4.114 -16.943 1.00 96.31 92 ASN A CA 1
ATOM 708 C C . ASN A 1 92 ? 11.278 3.525 -15.538 1.00 96.31 92 ASN A C 1
ATOM 710 O O . ASN A 1 92 ? 10.668 3.982 -14.574 1.00 96.31 92 ASN A O 1
ATOM 714 N N . ALA A 1 93 ? 12.194 2.565 -15.404 1.00 95.75 93 ALA A N 1
ATOM 715 C CA . ALA A 1 93 ? 12.508 1.925 -14.125 1.00 95.75 93 ALA A CA 1
ATOM 716 C C . ALA A 1 93 ? 13.053 2.900 -13.056 1.00 95.75 93 ALA A C 1
ATOM 718 O O . ALA A 1 93 ? 12.956 2.620 -11.864 1.00 95.75 93 ALA A O 1
ATOM 719 N N . MET A 1 94 ? 13.571 4.068 -13.449 1.00 96.44 94 MET A N 1
ATOM 720 C CA . MET A 1 94 ? 14.028 5.110 -12.519 1.00 96.44 94 MET A CA 1
ATOM 721 C C . MET A 1 94 ? 12.898 6.003 -11.989 1.00 96.44 94 MET A C 1
ATOM 723 O O . MET A 1 94 ? 13.144 6.869 -11.152 1.00 96.44 94 MET A O 1
ATOM 727 N N . THR A 1 95 ? 11.660 5.836 -12.460 1.00 96.88 95 THR A N 1
ATOM 728 C CA . THR A 1 95 ? 10.515 6.573 -11.918 1.00 96.88 95 THR A CA 1
ATOM 729 C C . THR A 1 95 ? 10.199 6.072 -10.509 1.00 96.88 95 THR A C 1
ATOM 731 O O . THR A 1 95 ? 9.704 4.958 -10.341 1.00 96.88 95 THR A O 1
ATOM 734 N N . ASP A 1 96 ? 10.470 6.902 -9.499 1.00 96.62 96 ASP A N 1
ATOM 735 C CA . ASP A 1 96 ? 10.247 6.553 -8.095 1.00 96.62 96 ASP A CA 1
ATOM 736 C C . ASP A 1 96 ? 8.774 6.668 -7.700 1.00 96.62 96 ASP A C 1
ATOM 738 O O . ASP A 1 96 ? 8.214 7.762 -7.601 1.00 96.62 96 ASP A O 1
ATOM 742 N N . TYR A 1 97 ? 8.172 5.519 -7.401 1.00 97.31 97 TYR A N 1
ATOM 743 C CA . TYR A 1 97 ? 6.986 5.458 -6.563 1.00 97.31 97 TYR A CA 1
ATOM 744 C C . TYR A 1 97 ? 6.901 4.134 -5.815 1.00 97.31 97 TYR A C 1
ATOM 746 O O . TYR A 1 97 ? 7.494 3.115 -6.184 1.00 97.31 97 TYR A O 1
ATOM 754 N N . LYS A 1 98 ? 6.105 4.165 -4.749 1.00 98.19 98 LYS A N 1
ATOM 755 C CA . LYS A 1 98 ? 5.860 3.032 -3.868 1.00 98.19 98 LYS A CA 1
ATOM 756 C C . LYS A 1 98 ? 4.512 2.422 -4.222 1.00 98.19 98 LYS A C 1
ATOM 758 O O . LYS A 1 98 ? 3.622 3.123 -4.701 1.00 98.19 98 LYS A O 1
ATOM 763 N N . TRP A 1 99 ? 4.342 1.120 -4.049 1.00 98.81 99 TRP A N 1
ATOM 764 C CA . TRP A 1 99 ? 3.023 0.534 -4.291 1.00 98.81 99 TRP A CA 1
ATOM 765 C C . TRP A 1 99 ? 2.062 0.855 -3.155 1.00 98.81 99 TRP A C 1
ATOM 767 O O . TRP A 1 99 ? 1.015 1.442 -3.415 1.00 98.81 99 TRP A O 1
ATOM 777 N N . ILE A 1 100 ? 2.447 0.566 -1.914 1.00 98.94 100 ILE A N 1
ATOM 778 C CA . ILE A 1 100 ? 1.651 0.882 -0.727 1.00 98.94 100 ILE A CA 1
ATOM 779 C C . ILE A 1 100 ? 2.439 1.826 0.180 1.00 98.94 100 ILE A C 1
ATOM 781 O O . ILE A 1 100 ? 3.540 1.491 0.617 1.00 98.94 100 ILE A O 1
ATOM 785 N N . SER A 1 101 ? 1.866 2.987 0.492 1.00 98.88 101 SER A N 1
ATOM 786 C CA . SER A 1 101 ? 2.413 3.919 1.482 1.00 98.88 101 SER A CA 1
ATOM 787 C C . SER A 1 101 ? 1.496 4.005 2.698 1.00 98.88 101 SER A C 1
ATOM 789 O O . SER A 1 101 ? 0.379 4.520 2.600 1.00 98.88 101 SER A O 1
ATOM 791 N N . LEU A 1 102 ? 1.982 3.543 3.847 1.00 98.88 102 LEU A N 1
ATOM 792 C CA . LEU A 1 102 ? 1.314 3.698 5.133 1.00 98.88 102 LEU A CA 1
ATOM 793 C C . LEU A 1 102 ? 1.688 5.037 5.781 1.00 98.88 102 LEU A C 1
ATOM 795 O O . LEU A 1 102 ? 2.859 5.415 5.817 1.00 98.88 102 LEU A O 1
ATOM 799 N N . TYR A 1 103 ? 0.664 5.733 6.265 1.00 98.81 103 TYR A N 1
ATOM 800 C CA . TYR A 1 103 ? 0.707 6.984 7.025 1.00 98.81 103 TYR A CA 1
ATOM 801 C C . TYR A 1 103 ? -0.287 6.869 8.190 1.00 98.81 103 TYR A C 1
ATOM 803 O O . TYR A 1 103 ? -1.158 5.999 8.147 1.00 98.81 103 TYR A O 1
ATOM 811 N N . GLY A 1 104 ? -0.218 7.757 9.184 1.00 98.62 104 GLY A N 1
ATOM 812 C CA . GLY A 1 104 ? -1.125 7.751 10.336 1.00 98.62 104 GLY A CA 1
ATOM 813 C C . GLY A 1 104 ? -0.828 6.628 11.331 1.00 98.62 104 GLY A C 1
ATOM 814 O O . GLY A 1 104 ? 0.334 6.302 11.569 1.00 98.62 104 GLY A O 1
ATOM 815 N N . THR A 1 105 ? -1.860 6.047 11.955 1.00 98.75 105 THR A N 1
ATOM 816 C CA . THR A 1 105 ? -1.675 5.077 13.056 1.00 98.75 105 THR A CA 1
ATOM 817 C C . THR A 1 105 ? -2.623 3.871 12.995 1.00 98.75 105 THR A C 1
ATOM 819 O O . THR A 1 105 ? -3.725 3.952 12.470 1.00 98.75 105 THR A O 1
ATOM 822 N N . HIS A 1 106 ? -2.210 2.728 13.543 1.00 98.88 106 HIS A N 1
ATOM 823 C CA . HIS A 1 106 ? -3.010 1.508 13.718 1.00 98.88 106 HIS A CA 1
ATOM 824 C C . HIS A 1 106 ? -3.632 0.944 12.432 1.00 98.88 106 HIS A C 1
ATOM 826 O O . HIS A 1 106 ? -4.670 0.285 12.463 1.00 98.88 106 HIS A O 1
ATOM 832 N N . ASN A 1 107 ? -3.013 1.215 11.283 1.00 98.94 107 ASN A N 1
ATOM 833 C CA . ASN A 1 107 ? -3.439 0.653 10.012 1.00 98.94 107 ASN A CA 1
ATOM 834 C C . ASN A 1 107 ? -2.924 -0.776 9.832 1.00 98.94 107 ASN A C 1
ATOM 836 O O . ASN A 1 107 ? -1.863 -1.133 10.346 1.00 98.94 107 ASN A O 1
ATOM 840 N N . ARG A 1 108 ? -3.659 -1.567 9.050 1.00 98.94 108 ARG A N 1
ATOM 841 C CA . ARG A 1 108 ? -3.327 -2.957 8.745 1.00 98.94 108 ARG A CA 1
ATOM 842 C C . ARG A 1 108 ? -3.292 -3.220 7.243 1.00 98.94 108 ARG A C 1
ATOM 844 O O . ARG A 1 108 ? -4.197 -2.805 6.518 1.00 98.94 108 ARG A O 1
ATOM 851 N N . VAL A 1 109 ? -2.262 -3.923 6.783 1.00 99.00 109 VAL A N 1
ATOM 852 C CA . VAL A 1 109 ? -2.170 -4.466 5.421 1.00 99.00 109 VAL A CA 1
ATOM 853 C C . VAL A 1 109 ? -2.027 -5.970 5.533 1.00 99.00 109 VAL A C 1
ATOM 855 O O . VAL A 1 109 ? -1.009 -6.445 6.039 1.00 99.00 109 VAL A O 1
ATOM 858 N N . ASP A 1 110 ? -3.036 -6.709 5.077 1.00 98.94 110 ASP A N 1
ATOM 859 C CA . ASP A 1 110 ? -3.054 -8.158 5.244 1.00 98.94 110 ASP A CA 1
ATOM 860 C C . ASP A 1 110 ? -3.660 -8.937 4.081 1.00 98.94 110 ASP A C 1
ATOM 862 O O . ASP A 1 110 ? -4.470 -8.409 3.328 1.00 98.94 110 ASP A O 1
ATOM 866 N N . HIS A 1 111 ? -3.278 -10.205 3.915 1.00 98.88 111 HIS A N 1
ATOM 867 C CA . HIS A 1 111 ? -3.780 -11.071 2.834 1.00 98.88 111 HIS A CA 1
ATOM 868 C C . HIS A 1 111 ? -3.664 -10.434 1.435 1.00 98.88 111 HIS A C 1
ATOM 870 O O . HIS A 1 111 ? -4.483 -10.689 0.552 1.00 98.88 111 HIS A O 1
ATOM 876 N N . CYS A 1 112 ? -2.676 -9.561 1.226 1.00 98.94 112 CYS A N 1
ATOM 877 C CA . CYS A 1 112 ? -2.433 -8.915 -0.057 1.00 98.94 112 CYS A CA 1
ATOM 878 C C . CYS A 1 112 ? -1.375 -9.668 -0.868 1.00 98.94 112 CYS A C 1
ATOM 880 O O . CYS A 1 112 ? -0.491 -10.324 -0.315 1.00 98.94 112 CYS A O 1
ATOM 882 N N . TYR A 1 113 ? -1.448 -9.535 -2.191 1.00 98.94 113 TYR A N 1
ATOM 883 C CA . TYR A 1 113 ? -0.510 -10.144 -3.133 1.00 98.94 113 TYR A CA 1
ATOM 884 C C . TYR A 1 113 ? 0.216 -9.067 -3.943 1.00 98.94 113 TYR A C 1
ATOM 886 O O . TYR A 1 113 ? -0.406 -8.292 -4.670 1.00 98.94 113 TYR A O 1
ATOM 894 N N . LEU A 1 114 ? 1.539 -9.006 -3.829 1.00 98.88 114 LEU A N 1
ATOM 895 C CA . LEU A 1 114 ? 2.363 -7.970 -4.452 1.00 98.88 114 LEU A CA 1
ATOM 896 C C . LEU A 1 114 ? 3.457 -8.638 -5.277 1.00 98.88 114 LEU A C 1
ATOM 898 O O . LEU A 1 114 ? 4.343 -9.266 -4.707 1.00 98.88 114 LEU A O 1
ATOM 902 N N . LYS A 1 115 ? 3.423 -8.507 -6.606 1.00 98.69 115 LYS A N 1
ATOM 903 C CA . LYS A 1 115 ? 4.402 -9.166 -7.485 1.00 98.69 115 LYS A CA 1
ATOM 904 C C . LYS A 1 115 ? 4.777 -8.317 -8.689 1.00 98.69 115 LYS A C 1
ATOM 906 O O . LYS A 1 115 ? 3.910 -7.763 -9.361 1.00 98.69 115 LYS A O 1
ATOM 911 N N . GLY A 1 116 ? 6.069 -8.340 -9.020 1.00 98.31 116 GLY A N 1
ATOM 912 C CA . GLY A 1 116 ? 6.570 -7.902 -10.318 1.00 98.31 116 GLY A CA 1
ATOM 913 C C . GLY A 1 116 ? 6.946 -6.429 -10.376 1.00 98.31 116 GLY A C 1
ATOM 914 O O . GLY A 1 116 ? 6.895 -5.837 -11.446 1.00 98.31 116 GLY A O 1
ATOM 915 N N . LYS A 1 117 ? 7.303 -5.801 -9.247 1.00 98.38 117 LYS A N 1
ATOM 916 C CA . LYS A 1 117 ? 7.725 -4.392 -9.244 1.00 98.38 117 LYS A CA 1
ATOM 917 C C . LYS A 1 117 ? 9.082 -4.250 -9.931 1.00 98.38 117 LYS A C 1
ATOM 919 O O . LYS A 1 117 ? 10.041 -4.878 -9.496 1.00 98.38 117 LYS A O 1
ATOM 924 N N . THR A 1 118 ? 9.190 -3.418 -10.961 1.00 97.44 118 THR A N 1
ATOM 925 C CA . THR A 1 118 ? 10.435 -3.252 -11.740 1.00 97.44 118 THR A CA 1
ATOM 926 C C . THR A 1 118 ? 11.070 -1.871 -11.613 1.00 97.44 118 THR A C 1
ATOM 928 O O . THR A 1 118 ? 12.232 -1.704 -11.971 1.00 97.44 118 THR A O 1
ATOM 931 N N . ASN A 1 119 ? 10.341 -0.882 -11.091 1.00 97.31 119 ASN A N 1
ATOM 932 C CA . ASN A 1 119 ? 10.857 0.466 -10.867 1.00 97.31 119 ASN A CA 1
ATOM 933 C C . ASN A 1 119 ? 11.383 0.681 -9.437 1.00 97.31 119 ASN A C 1
ATOM 935 O O . ASN A 1 119 ? 11.006 -0.040 -8.505 1.00 97.31 119 ASN A O 1
ATOM 939 N N . ILE A 1 120 ? 12.203 1.719 -9.256 1.00 97.50 120 ILE A N 1
ATOM 940 C CA . ILE A 1 120 ? 12.663 2.196 -7.945 1.00 97.50 120 ILE A CA 1
ATOM 941 C C . ILE A 1 120 ? 11.479 2.610 -7.050 1.00 97.50 120 ILE A C 1
ATOM 943 O O . ILE A 1 120 ? 10.381 2.931 -7.519 1.00 97.50 120 ILE A O 1
ATOM 947 N N . GLY A 1 121 ? 11.689 2.539 -5.740 1.00 97.56 121 GLY A N 1
ATOM 948 C CA . GLY A 1 121 ? 10.681 2.699 -4.702 1.00 97.56 121 GLY A CA 1
ATOM 949 C C . GLY A 1 121 ? 10.208 1.346 -4.177 1.00 97.56 121 GLY A C 1
ATOM 950 O O . GLY A 1 121 ? 10.163 0.353 -4.907 1.00 97.56 121 GLY A O 1
ATOM 951 N N . THR A 1 122 ? 9.855 1.291 -2.898 1.00 98.25 122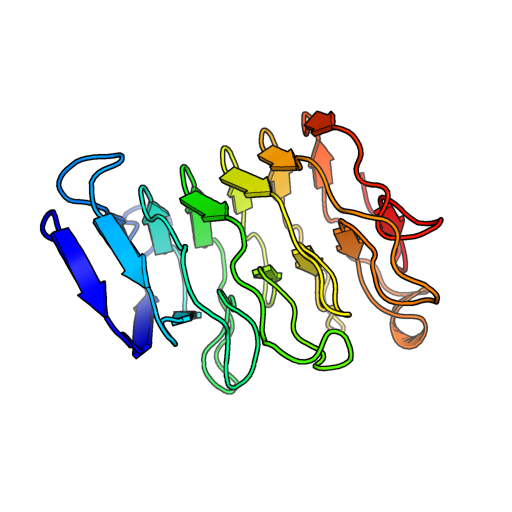 THR A N 1
ATOM 952 C CA . THR A 1 122 ? 9.498 0.045 -2.218 1.00 98.25 122 THR A CA 1
ATOM 953 C C . THR A 1 122 ? 8.159 -0.542 -2.663 1.00 98.25 122 THR A C 1
ATOM 955 O O . THR A 1 122 ? 7.304 0.155 -3.222 1.00 98.25 122 THR A O 1
ATOM 958 N N . SER A 1 123 ? 7.945 -1.832 -2.397 1.00 98.62 123 SER A N 1
ATOM 959 C CA . SER A 1 123 ? 6.609 -2.428 -2.543 1.00 98.62 123 SER A CA 1
ATOM 960 C C . SER A 1 123 ? 5.677 -1.908 -1.441 1.00 98.62 123 SER A C 1
ATOM 962 O O . SER A 1 123 ? 4.542 -1.526 -1.713 1.00 98.62 123 SER A O 1
ATOM 964 N N . LEU A 1 124 ? 6.172 -1.809 -0.208 1.00 98.88 124 LEU A N 1
ATOM 965 C CA . LEU A 1 124 ? 5.455 -1.215 0.915 1.00 98.88 124 LEU A CA 1
ATOM 966 C C . LEU A 1 124 ? 6.399 -0.311 1.716 1.00 98.88 124 LEU A C 1
ATOM 968 O O . LEU A 1 124 ? 7.552 -0.661 1.969 1.00 98.88 124 LEU A O 1
ATOM 972 N N . VAL A 1 125 ? 5.941 0.880 2.091 1.00 98.81 125 VAL A N 1
ATOM 973 C CA . VAL A 1 125 ? 6.670 1.784 2.993 1.00 98.81 125 VAL A CA 1
ATOM 974 C C . VAL A 1 125 ? 5.785 2.218 4.151 1.00 98.81 125 VAL A C 1
ATOM 976 O O . VAL A 1 125 ? 4.613 2.531 3.955 1.00 98.81 125 VAL A O 1
ATOM 979 N N . VAL A 1 126 ? 6.368 2.283 5.344 1.00 98.88 126 VAL A N 1
ATOM 980 C CA . VAL A 1 126 ? 5.793 2.960 6.507 1.00 98.88 126 VAL A CA 1
ATOM 981 C C . VAL A 1 126 ? 6.484 4.305 6.669 1.00 98.88 126 VAL A C 1
ATOM 983 O O . VAL A 1 126 ? 7.692 4.370 6.911 1.00 98.88 126 VAL A O 1
ATOM 986 N N . TRP A 1 127 ? 5.721 5.381 6.504 1.00 98.44 127 TRP A N 1
ATOM 987 C CA . TRP A 1 127 ? 6.193 6.733 6.762 1.00 98.44 127 TRP A CA 1
ATOM 988 C C . TRP A 1 127 ? 5.976 7.079 8.229 1.00 98.44 127 TRP A C 1
ATOM 990 O O . TRP A 1 127 ? 4.883 6.903 8.762 1.00 98.44 127 TRP A O 1
ATOM 1000 N N . LEU A 1 128 ? 7.033 7.560 8.881 1.00 97.50 128 LEU A N 1
ATOM 1001 C CA . LEU A 1 128 ? 7.004 7.883 10.301 1.00 97.50 128 LEU A CA 1
ATOM 1002 C C . LEU A 1 128 ? 6.594 9.331 10.561 1.00 97.50 128 LEU A C 1
ATOM 1004 O O . LEU A 1 128 ? 6.698 10.211 9.704 1.00 97.50 128 LEU A O 1
ATOM 1008 N N . SER A 1 129 ? 6.155 9.542 11.796 1.00 94.94 129 SER A N 1
ATOM 1009 C CA . SER A 1 129 ? 5.936 10.841 12.414 1.00 94.94 129 SER A CA 1
ATOM 1010 C C . SER A 1 129 ? 6.607 10.844 13.791 1.00 94.94 129 SER A C 1
ATOM 1012 O O . SER A 1 129 ? 7.169 9.838 14.221 1.00 94.94 129 SER A O 1
ATOM 1014 N N . THR A 1 130 ? 6.517 11.949 14.530 1.00 93.69 130 THR A N 1
ATOM 1015 C CA . THR A 1 130 ? 7.000 12.004 15.922 1.00 93.69 130 THR A CA 1
ATOM 1016 C C . THR A 1 130 ? 6.201 11.118 16.883 1.00 93.69 130 THR A C 1
ATOM 1018 O O . THR A 1 130 ? 6.607 10.949 18.031 1.00 93.69 130 THR A O 1
ATOM 1021 N N . LYS A 1 131 ? 5.067 10.564 16.440 1.00 94.81 131 LYS A N 1
ATOM 1022 C CA . LYS A 1 131 ? 4.268 9.588 17.182 1.00 94.81 131 LYS A CA 1
ATOM 1023 C C . LYS A 1 131 ? 4.444 8.193 16.568 1.00 94.81 131 LYS A C 1
ATOM 1025 O O . LYS A 1 131 ? 4.394 8.088 15.337 1.00 94.81 131 LYS A O 1
ATOM 1030 N N . PRO A 1 132 ? 4.563 7.134 17.389 1.00 97.50 132 PRO A N 1
ATOM 1031 C CA . PRO A 1 132 ? 4.605 5.771 16.878 1.00 97.50 132 PRO A CA 1
ATOM 1032 C C . PRO A 1 132 ? 3.306 5.388 16.168 1.00 97.50 132 PRO A C 1
ATOM 1034 O O . PRO A 1 132 ? 2.221 5.836 16.551 1.00 97.50 132 PRO A O 1
ATOM 1037 N N . ASN A 1 133 ? 3.420 4.565 15.127 1.00 98.50 133 ASN A N 1
ATOM 1038 C CA . ASN A 1 133 ? 2.311 4.265 14.226 1.00 98.50 133 ASN A CA 1
ATOM 1039 C C . ASN A 1 133 ? 1.574 2.967 14.556 1.00 98.50 133 ASN A C 1
ATOM 1041 O O . ASN A 1 133 ? 0.406 2.876 14.197 1.00 98.50 133 ASN A O 1
ATOM 1045 N N . TYR A 1 134 ? 2.187 1.987 15.226 1.00 98.81 134 TYR A N 1
ATOM 1046 C CA . TYR A 1 134 ? 1.531 0.717 15.581 1.00 98.81 134 TYR A CA 1
ATOM 1047 C C . TYR A 1 134 ? 0.856 0.009 14.390 1.00 98.81 134 TYR A C 1
ATOM 1049 O O . TYR A 1 134 ? -0.230 -0.559 14.515 1.00 98.81 134 TYR A O 1
ATOM 1057 N N . HIS A 1 135 ? 1.438 0.114 13.194 1.00 98.94 135 HIS A N 1
ATOM 1058 C CA . HIS A 1 135 ? 0.910 -0.565 12.013 1.00 98.94 135 HIS A CA 1
ATOM 1059 C C . HIS A 1 135 ? 1.135 -2.075 12.073 1.00 98.94 135 HIS A C 1
ATOM 1061 O O . HIS A 1 135 ? 2.119 -2.537 12.645 1.00 98.94 135 HIS A O 1
ATOM 1067 N N . GLN A 1 136 ? 0.261 -2.832 11.415 1.00 98.94 136 GLN A N 1
ATOM 1068 C CA . GLN A 1 136 ? 0.401 -4.277 11.257 1.00 98.94 136 GLN A CA 1
ATOM 1069 C C . GLN A 1 136 ? 0.492 -4.636 9.772 1.00 98.94 136 GLN A C 1
ATOM 1071 O O . GLN A 1 136 ? -0.335 -4.217 8.959 1.00 98.94 136 GLN A O 1
ATOM 1076 N N . ILE A 1 137 ? 1.516 -5.396 9.404 1.00 98.94 137 ILE A N 1
ATOM 1077 C CA . ILE A 1 137 ? 1.712 -5.914 8.051 1.00 98.94 137 ILE A CA 1
ATOM 1078 C C . ILE A 1 137 ? 1.804 -7.424 8.189 1.00 98.94 137 ILE A C 1
ATOM 1080 O O . ILE A 1 137 ? 2.835 -7.934 8.628 1.00 98.94 137 ILE A O 1
ATOM 1084 N N . ASP A 1 138 ? 0.739 -8.143 7.845 1.00 98.94 138 ASP A N 1
ATOM 1085 C CA . ASP A 1 138 ? 0.678 -9.577 8.115 1.00 98.94 138 ASP A CA 1
ATOM 1086 C C . ASP A 1 138 ? 0.029 -10.420 7.027 1.00 98.94 138 ASP A C 1
ATOM 1088 O O . ASP A 1 138 ? -0.813 -9.951 6.277 1.00 98.94 138 ASP A O 1
ATOM 1092 N N . SER A 1 139 ? 0.390 -11.698 6.945 1.00 98.88 139 SER A N 1
ATOM 1093 C CA . SER A 1 139 ? -0.284 -12.652 6.048 1.00 98.88 139 SER A CA 1
ATOM 1094 C C . SER A 1 139 ? -0.257 -12.246 4.563 1.00 98.88 139 SER A C 1
ATOM 1096 O O . SER A 1 139 ? -1.110 -12.667 3.784 1.00 98.88 139 SER A O 1
ATOM 1098 N N . ASN A 1 140 ? 0.695 -11.402 4.149 1.00 98.94 140 ASN A N 1
ATOM 1099 C CA . ASN A 1 140 ? 0.840 -10.974 2.760 1.00 98.94 140 ASN A CA 1
ATOM 1100 C C . ASN A 1 140 ? 1.792 -11.892 1.998 1.00 98.94 140 ASN A C 1
ATOM 1102 O O . ASN A 1 140 ? 2.716 -12.477 2.562 1.00 98.94 140 ASN A O 1
ATOM 1106 N N . TYR A 1 141 ? 1.605 -11.944 0.685 1.00 98.94 141 TYR A N 1
ATOM 1107 C CA . TYR A 1 141 ? 2.496 -12.624 -0.237 1.00 98.94 141 TYR A CA 1
ATOM 1108 C C . TYR A 1 141 ? 3.228 -11.588 -1.093 1.00 98.94 141 TYR A C 1
ATOM 1110 O O . TYR A 1 141 ? 2.666 -10.997 -2.020 1.00 98.94 141 TYR A O 1
ATOM 1118 N N . PHE A 1 142 ? 4.503 -11.379 -0.787 1.00 98.88 142 PHE A N 1
ATOM 1119 C CA . PHE A 1 142 ? 5.425 -10.609 -1.609 1.00 98.88 142 PHE A CA 1
ATOM 1120 C C . PHE A 1 142 ? 6.105 -11.571 -2.583 1.00 98.88 142 PHE A C 1
ATOM 1122 O O . PHE A 1 142 ? 6.971 -12.349 -2.196 1.00 98.88 142 PHE A O 1
ATOM 1129 N N . GLY A 1 143 ? 5.651 -11.562 -3.833 1.00 98.56 143 GLY A N 1
ATOM 1130 C CA . GLY A 1 143 ? 6.178 -12.405 -4.897 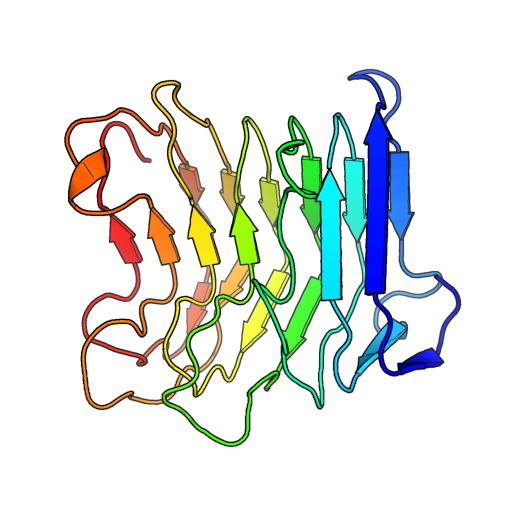1.00 98.56 143 GLY A CA 1
ATOM 1131 C C . GLY A 1 143 ? 7.394 -11.806 -5.598 1.00 98.56 143 GLY A C 1
ATOM 1132 O O . GLY A 1 143 ? 7.901 -10.748 -5.221 1.00 98.56 143 GLY A O 1
ATOM 1133 N N . TYR A 1 144 ? 7.796 -12.473 -6.684 1.00 98.31 144 TYR A N 1
ATOM 1134 C CA . TYR A 1 144 ? 8.996 -12.141 -7.452 1.00 98.31 144 TYR A CA 1
ATOM 1135 C C . TYR A 1 144 ? 9.165 -10.639 -7.701 1.00 98.31 144 TYR A C 1
ATOM 1137 O O . TYR A 1 144 ? 8.298 -9.977 -8.288 1.00 98.31 144 TYR A O 1
ATOM 1145 N N . ARG A 1 145 ? 10.335 -10.132 -7.315 1.00 97.69 145 ARG A N 1
ATOM 1146 C CA . ARG A 1 145 ? 10.826 -8.802 -7.662 1.00 97.69 145 ARG A CA 1
ATOM 1147 C C . ARG A 1 145 ? 12.195 -8.959 -8.329 1.00 97.69 145 ARG A C 1
ATOM 1149 O O . ARG A 1 145 ? 13.104 -9.461 -7.671 1.00 97.69 145 ARG A O 1
ATOM 1156 N N . PRO A 1 146 ? 12.368 -8.581 -9.609 1.00 96.88 146 PRO A N 1
ATOM 1157 C CA . PRO A 1 146 ? 13.651 -8.724 -10.288 1.00 96.88 146 PRO A CA 1
ATOM 1158 C C . PRO A 1 146 ? 14.720 -7.826 -9.666 1.00 96.88 146 PRO A C 1
ATOM 1160 O O . PRO A 1 146 ? 14.401 -6.789 -9.085 1.00 96.88 146 PRO A O 1
ATOM 1163 N N . VAL A 1 147 ? 15.984 -8.215 -9.850 1.00 97.50 147 VAL A N 1
ATOM 1164 C CA . VAL A 1 147 ? 17.143 -7.424 -9.422 1.00 97.50 147 VAL A CA 1
ATOM 1165 C C . VAL A 1 147 ? 17.095 -6.041 -10.050 1.00 97.50 147 VAL A C 1
ATOM 1167 O O . VAL A 1 147 ? 17.015 -5.905 -11.272 1.00 97.50 147 VAL A O 1
ATOM 1170 N N . PHE A 1 148 ? 17.174 -5.021 -9.205 1.00 96.25 148 PHE A N 1
ATOM 1171 C CA . PHE A 1 148 ? 17.324 -3.639 -9.608 1.00 96.25 148 PHE A CA 1
ATOM 1172 C C . PHE A 1 148 ? 18.795 -3.222 -9.451 1.00 96.25 148 PHE A C 1
ATOM 1174 O O . PHE A 1 148 ? 19.404 -3.479 -8.410 1.00 96.25 148 PHE A O 1
ATOM 1181 N N . PRO A 1 149 ? 19.409 -2.589 -10.464 1.00 89.56 149 PRO A N 1
ATOM 1182 C CA . PRO A 1 149 ? 20.791 -2.138 -10.373 1.00 89.56 149 PRO A CA 1
ATOM 1183 C C . PRO A 1 149 ? 20.874 -0.861 -9.523 1.00 89.56 149 PRO A C 1
ATOM 1185 O O . PRO A 1 149 ? 20.853 0.250 -10.046 1.00 89.56 149 PRO A O 1
ATOM 1188 N N . GLY A 1 150 ? 20.962 -1.018 -8.202 1.00 91.62 150 GLY A N 1
ATOM 1189 C CA . GLY A 1 150 ? 21.159 0.087 -7.264 1.00 91.62 150 GLY A CA 1
ATOM 1190 C C . GLY A 1 150 ? 20.343 -0.044 -5.981 1.00 91.62 150 GLY A C 1
ATOM 1191 O O . GLY A 1 150 ? 19.717 -1.064 -5.722 1.00 91.62 150 GLY A O 1
ATOM 1192 N N . ASN A 1 151 ? 20.375 1.019 -5.181 1.00 92.81 151 ASN A N 1
ATOM 1193 C CA . ASN A 1 151 ? 19.615 1.146 -3.937 1.00 92.81 151 ASN A CA 1
ATOM 1194 C C . ASN A 1 151 ? 18.184 1.647 -4.217 1.00 92.81 151 ASN A C 1
ATOM 1196 O O . ASN A 1 151 ? 17.954 2.356 -5.202 1.00 92.81 151 ASN A O 1
ATOM 1200 N N . GLY A 1 152 ? 17.242 1.344 -3.325 1.00 93.94 152 GLY A N 1
ATOM 12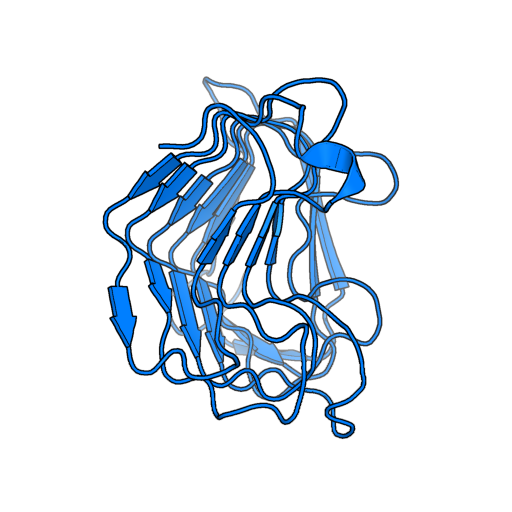01 C CA . GLY A 1 152 ? 15.885 1.884 -3.334 1.00 93.94 152 GLY A CA 1
ATOM 1202 C C . GLY A 1 152 ? 14.853 0.919 -3.903 1.00 93.94 152 GLY A C 1
ATOM 1203 O O . GLY A 1 152 ? 13.808 1.360 -4.391 1.00 93.94 152 GLY A O 1
ATOM 1204 N N . ALA A 1 153 ? 15.150 -0.380 -3.897 1.00 97.38 153 ALA A N 1
ATOM 1205 C CA . ALA A 1 153 ? 14.261 -1.423 -4.397 1.00 97.38 153 ALA A CA 1
ATOM 1206 C C . ALA A 1 153 ? 13.790 -2.380 -3.288 1.00 97.38 153 ALA A C 1
ATOM 1208 O O . ALA A 1 153 ? 13.435 -3.528 -3.570 1.00 97.38 153 ALA A O 1
ATOM 1209 N N . GLU A 1 154 ? 13.750 -1.900 -2.042 1.00 98.12 154 GLU A N 1
ATOM 1210 C CA . GLU A 1 154 ? 13.383 -2.692 -0.870 1.00 98.12 154 GLU A CA 1
ATOM 1211 C C . GLU A 1 154 ? 11.953 -3.242 -1.008 1.00 98.12 154 GLU A C 1
ATOM 1213 O O . GLU A 1 154 ? 11.070 -2.612 -1.610 1.00 98.12 154 GLU A O 1
ATOM 1218 N N . THR A 1 155 ? 11.672 -4.417 -0.443 1.00 98.56 155 THR A N 1
ATOM 1219 C CA . THR A 1 155 ? 10.292 -4.936 -0.438 1.00 98.56 155 THR A CA 1
ATOM 1220 C C . THR A 1 155 ? 9.459 -4.183 0.589 1.00 98.56 155 THR A C 1
ATOM 1222 O O . THR A 1 155 ? 8.443 -3.583 0.233 1.00 98.56 155 THR A O 1
ATOM 1225 N N . ILE A 1 156 ? 9.931 -4.140 1.834 1.00 98.81 156 ILE A N 1
ATOM 1226 C CA . ILE A 1 156 ? 9.347 -3.339 2.911 1.00 98.81 156 ILE A CA 1
ATOM 1227 C C . ILE A 1 156 ? 10.398 -2.354 3.409 1.00 98.81 156 ILE A C 1
ATOM 1229 O O . ILE A 1 156 ? 11.552 -2.725 3.610 1.00 98.81 156 ILE A O 1
ATOM 1233 N N . ARG A 1 157 ? 9.987 -1.115 3.683 1.00 98.69 157 ARG A N 1
ATOM 1234 C CA . ARG A 1 157 ? 10.785 -0.184 4.485 1.00 98.69 157 ARG A CA 1
ATOM 1235 C C . ARG A 1 157 ? 9.966 0.438 5.604 1.00 98.69 157 ARG A C 1
ATOM 1237 O O . ARG A 1 157 ? 8.869 0.930 5.351 1.00 98.69 157 ARG A O 1
ATOM 1244 N N . ILE A 1 158 ? 10.525 0.471 6.811 1.00 98.69 158 ILE A N 1
ATOM 1245 C CA . ILE A 1 158 ? 9.906 1.100 7.983 1.00 98.69 158 ILE A CA 1
ATOM 1246 C C . ILE A 1 158 ? 10.753 2.309 8.375 1.00 98.69 158 ILE A C 1
ATOM 1248 O O . ILE A 1 158 ? 11.837 2.147 8.925 1.00 98.69 158 ILE A O 1
ATOM 1252 N N . GLY A 1 159 ? 10.292 3.513 8.032 1.00 97.69 159 GLY A N 1
ATOM 1253 C CA . GLY A 1 159 ? 11.022 4.760 8.270 1.00 97.69 159 GLY A CA 1
ATOM 1254 C C . GLY A 1 159 ? 12.053 5.134 7.204 1.00 97.69 159 GLY A C 1
ATOM 1255 O O . GLY A 1 159 ? 12.075 4.625 6.079 1.00 97.69 159 GLY A O 1
ATOM 1256 N N . THR A 1 160 ? 12.896 6.099 7.560 1.00 96.25 160 THR A N 1
ATOM 1257 C CA . THR A 1 160 ? 14.062 6.562 6.792 1.00 96.25 160 THR A CA 1
ATOM 1258 C C . THR A 1 160 ? 15.224 6.772 7.759 1.00 96.25 160 THR A C 1
ATOM 1260 O O . THR A 1 160 ? 15.051 6.660 8.969 1.00 96.25 160 THR A O 1
ATOM 1263 N N . SER A 1 161 ? 16.413 7.103 7.253 1.00 93.06 161 SER A N 1
ATOM 1264 C CA . SER A 1 161 ? 17.557 7.457 8.106 1.00 93.06 161 SER A CA 1
ATOM 1265 C C . SER A 1 161 ? 17.221 8.533 9.143 1.00 93.06 161 SER A C 1
ATOM 1267 O O . SER A 1 161 ? 17.635 8.413 10.294 1.00 93.06 161 SER A O 1
ATOM 1269 N N . ASP A 1 162 ? 16.417 9.530 8.764 1.00 96.25 162 ASP A N 1
ATOM 1270 C CA . ASP A 1 162 ? 16.007 10.635 9.643 1.00 96.25 162 ASP A CA 1
ATOM 1271 C C . ASP A 1 162 ? 15.136 10.165 10.822 1.00 96.25 162 ASP A C 1
ATOM 1273 O O . ASP A 1 162 ? 15.087 10.817 11.862 1.00 96.25 162 ASP A O 1
ATOM 1277 N N . TRP A 1 163 ? 14.479 9.011 10.673 1.00 95.75 163 TRP A N 1
ATOM 1278 C CA . TRP A 1 163 ? 13.582 8.416 11.664 1.00 95.75 163 TRP A CA 1
ATOM 1279 C C . TRP A 1 163 ? 14.201 7.248 12.443 1.00 95.75 163 TRP A C 1
ATOM 1281 O O . TRP A 1 163 ? 13.528 6.630 13.263 1.00 95.75 163 TRP A O 1
ATOM 1291 N N . SER A 1 164 ? 15.486 6.961 12.226 1.00 94.06 164 SER A N 1
ATOM 1292 C CA . SER A 1 164 ? 16.180 5.793 12.791 1.00 94.06 164 SER A CA 1
ATOM 1293 C C . SER A 1 164 ? 16.209 5.725 14.320 1.00 94.06 164 SER A C 1
ATOM 1295 O O . SER A 1 164 ? 16.391 4.640 14.862 1.00 94.06 164 SER A O 1
ATOM 1297 N N . LEU A 1 165 ? 16.008 6.855 15.004 1.00 95.94 165 LEU A N 1
ATOM 1298 C CA . LEU A 1 165 ? 15.954 6.956 16.468 1.00 95.94 165 LEU A CA 1
ATOM 1299 C C . LEU A 1 165 ? 14.527 7.121 17.019 1.00 95.94 165 LEU A C 1
ATOM 1301 O O . LEU A 1 165 ? 14.361 7.389 18.207 1.00 95.94 165 LEU A O 1
ATOM 1305 N N . TYR A 1 166 ? 13.505 7.022 16.167 1.00 97.62 166 TYR A N 1
ATOM 1306 C CA . TYR A 1 166 ? 12.109 7.197 16.556 1.00 97.62 166 TYR A CA 1
ATOM 1307 C C . TYR A 1 166 ? 11.396 5.855 16.627 1.00 97.62 166 TYR A C 1
ATOM 1309 O O . TYR A 1 166 ? 11.577 4.985 15.772 1.00 97.62 166 TYR A O 1
ATOM 1317 N N . ASP A 1 167 ? 10.537 5.714 17.630 1.00 98.12 167 ASP A N 1
ATOM 1318 C CA . ASP A 1 167 ? 9.711 4.528 17.786 1.00 98.12 167 ASP A CA 1
ATOM 1319 C C . ASP A 1 167 ? 8.599 4.488 16.738 1.00 98.12 167 ASP A C 1
ATOM 1321 O O . ASP A 1 167 ? 7.848 5.445 16.546 1.00 98.12 167 ASP A O 1
ATOM 1325 N N . SER A 1 168 ? 8.487 3.340 16.077 1.00 98.44 168 SER A N 1
ATOM 1326 C CA . SER A 1 168 ? 7.437 3.035 15.108 1.00 98.44 168 SER A CA 1
ATOM 1327 C C . SER A 1 168 ? 6.414 2.061 15.692 1.00 98.44 168 SER A C 1
ATOM 1329 O O . SER A 1 168 ? 5.209 2.267 15.530 1.00 98.44 168 SER A O 1
ATOM 1331 N N . PHE A 1 169 ? 6.895 1.033 16.403 1.00 98.56 169 PHE A N 1
ATOM 1332 C CA . PHE A 1 169 ? 6.100 -0.103 16.885 1.00 98.56 169 PHE A CA 1
ATOM 1333 C C . PHE A 1 169 ? 5.293 -0.801 15.777 1.00 98.56 169 PHE A C 1
ATOM 1335 O O . PHE A 1 169 ? 4.219 -1.339 16.033 1.00 98.56 169 PHE A O 1
ATOM 1342 N N . THR A 1 170 ? 5.792 -0.792 14.536 1.00 98.81 170 THR A N 1
ATOM 1343 C CA . THR A 1 170 ? 5.192 -1.582 13.453 1.00 98.81 170 THR A CA 1
ATOM 1344 C C . THR A 1 170 ? 5.470 -3.064 13.693 1.00 98.81 170 THR A C 1
ATOM 1346 O O . THR A 1 170 ? 6.606 -3.426 14.000 1.00 98.81 170 THR A O 1
ATOM 1349 N N . THR A 1 171 ? 4.465 -3.910 13.482 1.00 98.88 171 THR A N 1
ATOM 1350 C CA . THR A 1 171 ? 4.601 -5.371 13.488 1.00 98.88 171 THR A CA 1
ATOM 1351 C C . THR A 1 171 ? 4.576 -5.917 12.061 1.00 98.88 171 THR A C 1
ATOM 1353 O O . THR A 1 171 ? 3.651 -5.617 11.299 1.00 98.88 171 THR A O 1
ATOM 1356 N N . VAL A 1 172 ? 5.565 -6.737 11.697 1.00 98.81 172 VAL A N 1
ATOM 1357 C CA . VAL A 1 172 ? 5.653 -7.448 10.413 1.00 98.81 172 VAL A CA 1
ATOM 1358 C C . VAL A 1 172 ? 5.706 -8.956 10.662 1.00 98.81 172 VAL A C 1
ATOM 1360 O O . VAL A 1 172 ? 6.766 -9.522 10.903 1.00 98.81 172 VAL A O 1
ATOM 1363 N N . GLU A 1 173 ? 4.567 -9.641 10.547 1.00 98.69 173 GLU A N 1
ATOM 1364 C CA . GLU A 1 173 ? 4.437 -11.051 10.950 1.00 98.69 173 GLU A CA 1
ATOM 1365 C C . GLU A 1 173 ? 3.744 -11.920 9.890 1.00 98.69 173 GLU A C 1
ATOM 1367 O O . GLU A 1 173 ? 2.909 -11.454 9.130 1.00 9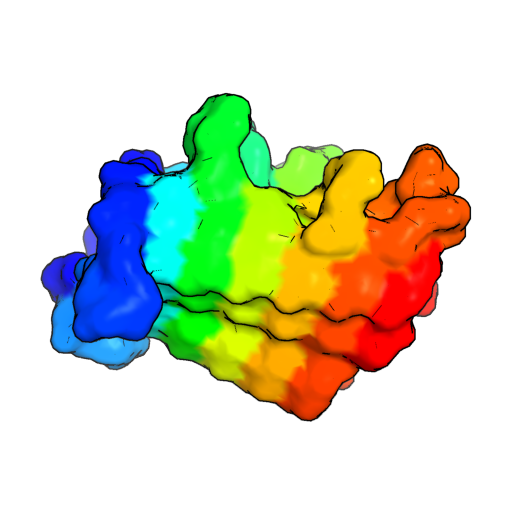8.69 173 GLU A O 1
ATOM 1372 N N . TYR A 1 174 ? 4.087 -13.206 9.803 1.00 98.56 174 TYR A N 1
ATOM 1373 C CA . TYR A 1 174 ? 3.423 -14.175 8.908 1.00 98.56 174 TYR A CA 1
ATOM 1374 C C . TYR A 1 174 ? 3.364 -13.794 7.412 1.00 98.56 174 TYR A C 1
ATOM 1376 O O . TYR A 1 174 ? 2.495 -14.267 6.684 1.00 98.56 174 TYR A O 1
ATOM 1384 N N . ASN A 1 175 ? 4.288 -12.962 6.926 1.00 98.81 175 ASN A N 1
ATOM 1385 C CA . ASN A 1 175 ? 4.395 -12.641 5.501 1.00 98.81 175 ASN A CA 1
ATOM 1386 C C . ASN A 1 175 ? 5.278 -13.660 4.772 1.00 98.81 175 ASN A C 1
ATOM 1388 O O . ASN A 1 175 ? 6.288 -14.121 5.307 1.00 98.81 175 ASN A O 1
ATOM 1392 N N . TYR A 1 176 ? 4.929 -13.964 3.524 1.00 98.69 176 TYR A N 1
ATOM 1393 C CA . TYR A 1 176 ? 5.731 -14.796 2.635 1.00 98.69 176 TYR A CA 1
ATOM 1394 C C . TYR A 1 176 ? 6.508 -13.924 1.643 1.00 98.69 176 TYR A C 1
ATOM 1396 O O . TYR A 1 176 ? 5.923 -13.055 0.997 1.00 98.69 176 TYR A O 1
ATOM 1404 N N . PHE A 1 177 ? 7.814 -14.166 1.513 1.00 98.75 177 PHE A N 1
ATOM 1405 C CA . PHE A 1 177 ? 8.705 -13.452 0.594 1.00 98.75 177 PHE A CA 1
ATOM 1406 C C . PHE A 1 177 ? 9.296 -14.441 -0.414 1.00 98.75 177 PHE A C 1
ATOM 1408 O O . PHE A 1 177 ? 10.210 -15.201 -0.095 1.00 98.75 177 PHE A O 1
ATOM 1415 N N . GLU A 1 178 ? 8.776 -14.435 -1.637 1.00 98.31 178 GLU A N 1
ATOM 1416 C CA . GLU A 1 178 ? 9.221 -15.298 -2.727 1.00 98.31 178 GLU A CA 1
ATOM 1417 C C . GLU A 1 178 ? 10.074 -14.504 -3.716 1.00 98.31 178 GLU A C 1
ATOM 1419 O O . GLU A 1 178 ? 9.557 -13.702 -4.490 1.00 98.31 178 GLU A O 1
ATOM 1424 N N . GLN A 1 179 ? 11.386 -14.763 -3.736 1.00 97.75 179 GLN A N 1
ATOM 1425 C CA . GLN A 1 179 ? 12.305 -14.181 -4.726 1.00 97.75 179 GLN A CA 1
ATOM 1426 C C . GLN A 1 179 ? 12.205 -12.644 -4.818 1.00 97.75 179 GLN A C 1
ATOM 1428 O O . GLN A 1 179 ? 12.171 -12.047 -5.899 1.00 97.75 179 GLN A O 1
ATOM 1433 N N . CYS A 1 180 ? 12.152 -12.002 -3.654 1.00 98.00 180 CYS A N 1
ATOM 1434 C CA . CYS A 1 180 ? 12.153 -10.555 -3.485 1.00 98.00 180 CYS A CA 1
ATOM 1435 C C . CYS A 1 180 ? 13.552 -9.968 -3.729 1.00 98.00 180 CYS A C 1
ATOM 1437 O O . CYS A 1 180 ? 14.176 -9.422 -2.824 1.00 98.00 180 CYS A O 1
ATOM 1439 N N . ASN A 1 181 ? 14.057 -10.088 -4.953 1.00 97.38 181 ASN A N 1
ATOM 1440 C CA . ASN A 1 181 ? 15.461 -9.845 -5.290 1.00 97.38 181 ASN A CA 1
ATOM 1441 C C . ASN A 1 181 ? 15.757 -8.390 -5.676 1.00 97.38 181 ASN A C 1
ATOM 1443 O O . ASN A 1 181 ? 16.797 -8.140 -6.276 1.00 97.38 181 ASN A O 1
ATOM 1447 N N . GLY A 1 182 ? 14.845 -7.454 -5.386 1.00 97.00 182 GLY A N 1
ATOM 1448 C CA . GLY A 1 182 ? 14.942 -6.054 -5.809 1.00 97.00 182 GLY A CA 1
ATOM 1449 C C . GLY A 1 182 ? 16.304 -5.443 -5.504 1.00 97.00 182 GLY A C 1
ATOM 1450 O O . GLY A 1 182 ? 16.933 -4.871 -6.386 1.00 97.00 182 GLY A O 1
ATOM 1451 N N . GLU A 1 183 ? 16.779 -5.630 -4.281 1.00 95.44 183 GLU A N 1
ATOM 1452 C CA . GLU A 1 183 ? 18.112 -5.235 -3.842 1.00 95.44 183 GLU A CA 1
ATOM 1453 C C . GLU A 1 183 ? 18.534 -6.061 -2.613 1.00 95.44 183 GLU A C 1
ATOM 1455 O O . GLU A 1 183 ? 17.905 -7.074 -2.301 1.00 95.44 183 GLU A O 1
ATOM 1460 N N . ILE A 1 184 ? 19.605 -5.651 -1.925 1.00 96.38 184 ILE A N 1
ATOM 1461 C CA . ILE A 1 184 ? 20.153 -6.384 -0.776 1.00 96.38 184 ILE A CA 1
ATOM 1462 C C . ILE A 1 184 ? 19.207 -6.364 0.436 1.00 96.38 184 ILE A C 1
ATOM 1464 O O . ILE A 1 184 ? 19.195 -7.316 1.218 1.00 96.38 184 ILE A O 1
ATOM 1468 N N . GLU A 1 185 ? 18.389 -5.319 0.582 1.00 96.75 185 GLU A N 1
ATOM 1469 C CA . GLU A 1 185 ? 17.434 -5.176 1.679 1.00 96.75 185 GLU A CA 1
ATOM 1470 C C . GLU A 1 185 ? 16.032 -5.690 1.278 1.00 96.75 185 GLU A C 1
ATOM 1472 O O . GLU A 1 185 ? 15.240 -4.977 0.661 1.00 96.75 185 GLU A O 1
ATOM 1477 N N . ILE A 1 186 ? 15.660 -6.919 1.676 1.00 97.81 186 ILE A N 1
ATOM 1478 C CA . ILE A 1 186 ? 14.254 -7.371 1.556 1.00 97.81 186 ILE A CA 1
ATOM 1479 C C . ILE A 1 186 ? 13.369 -6.505 2.463 1.00 97.81 186 ILE A C 1
ATOM 1481 O O . ILE A 1 186 ? 12.406 -5.889 2.003 1.00 97.81 186 ILE A O 1
ATOM 1485 N N . ILE A 1 187 ? 13.723 -6.433 3.748 1.00 98.31 187 ILE A N 1
ATOM 1486 C CA . ILE A 1 187 ? 13.118 -5.526 4.722 1.00 98.31 187 ILE A CA 1
ATOM 1487 C C . ILE A 1 187 ? 14.205 -4.573 5.197 1.00 98.31 187 ILE A C 1
ATOM 1489 O O . ILE A 1 187 ? 15.201 -5.004 5.773 1.00 98.31 187 ILE A O 1
ATOM 1493 N N . SER A 1 188 ? 13.981 -3.281 4.997 1.00 98.00 188 SER A N 1
ATOM 1494 C CA . SER A 1 188 ? 14.840 -2.231 5.523 1.00 98.00 188 SER A CA 1
ATOM 1495 C C . SER A 1 188 ? 14.184 -1.574 6.736 1.00 98.00 188 SER A C 1
ATOM 1497 O O . SER A 1 188 ? 13.251 -0.771 6.624 1.00 98.00 188 SER A O 1
ATOM 1499 N N . ASN A 1 189 ? 14.638 -1.965 7.925 1.00 97.50 189 ASN A N 1
ATOM 1500 C CA . ASN A 1 189 ? 14.162 -1.422 9.191 1.00 97.50 189 ASN A CA 1
ATOM 1501 C C . ASN A 1 189 ? 14.980 -0.174 9.564 1.00 97.50 189 ASN A C 1
ATOM 1503 O O . ASN A 1 189 ? 16.159 -0.282 9.896 1.00 97.50 189 ASN A O 1
ATOM 1507 N N . LYS A 1 190 ? 14.357 1.008 9.498 1.00 97.75 190 LYS A N 1
ATOM 1508 C CA . LYS A 1 190 ? 14.976 2.316 9.770 1.00 97.75 190 LYS A CA 1
ATOM 1509 C C . LYS A 1 190 ? 14.212 3.080 10.857 1.00 97.75 190 LYS A C 1
ATOM 1511 O O . LYS A 1 190 ? 13.994 4.284 10.736 1.00 97.75 190 LYS A O 1
ATOM 1516 N N . SER A 1 191 ? 13.796 2.373 11.905 1.00 98.12 191 SER A N 1
ATOM 1517 C CA . SER A 1 191 ? 13.158 2.939 13.098 1.00 98.12 191 SER A CA 1
ATOM 1518 C C . SER A 1 191 ? 13.285 1.997 14.304 1.00 98.12 191 SER A C 1
ATOM 1520 O O . SER A 1 191 ? 13.765 0.869 14.181 1.00 98.12 191 SER A O 1
ATOM 1522 N N . CYS A 1 192 ? 12.814 2.431 15.471 1.00 97.81 192 CYS A N 1
ATOM 1523 C CA . CYS A 1 192 ? 12.863 1.670 16.719 1.00 97.81 192 CYS A CA 1
ATOM 1524 C C . CYS A 1 192 ? 11.531 0.960 17.043 1.00 97.81 192 CYS A C 1
ATOM 1526 O O . CYS A 1 192 ? 10.476 1.271 16.480 1.00 97.81 192 CYS A O 1
ATOM 1528 N N . GLY A 1 193 ? 11.591 -0.021 17.950 1.00 96.31 193 GLY A N 1
ATOM 1529 C CA . GLY A 1 193 ? 10.417 -0.677 18.544 1.00 96.31 193 GLY A CA 1
ATOM 1530 C C . GLY A 1 193 ? 9.640 -1.649 17.644 1.00 96.31 193 GLY A C 1
ATOM 1531 O O . GLY A 1 193 ? 8.583 -2.116 18.049 1.00 96.31 193 GLY A O 1
ATOM 1532 N N . ASN A 1 194 ? 10.118 -1.947 16.434 1.00 94.25 194 ASN A N 1
ATOM 1533 C CA . ASN A 1 194 ? 9.428 -2.856 15.510 1.00 94.25 194 ASN A CA 1
ATOM 1534 C C . ASN A 1 194 ? 9.500 -4.325 15.965 1.00 94.25 194 ASN A C 1
ATOM 1536 O O . ASN A 1 194 ? 10.504 -4.720 16.563 1.00 94.25 194 ASN A O 1
ATOM 1540 N N . ASN A 1 195 ? 8.470 -5.113 15.629 1.00 87.06 195 ASN A N 1
ATOM 1541 C CA . ASN A 1 195 ? 8.396 -6.562 15.875 1.00 87.06 195 ASN A CA 1
ATOM 1542 C C . ASN A 1 195 ? 8.230 -7.359 14.583 1.00 87.06 195 ASN A C 1
ATOM 1544 O O . ASN A 1 195 ? 7.507 -6.877 13.682 1.00 87.06 195 ASN A O 1
#

Sequence (195 aa):
MKKGTWLDQKIVFQKNGTAEKYIYLLAEVEGEVFLTGTSSLRIAGDFLVVSGLIFKNGYSPAGGVIDFKNGSLESNYCRLTNTSIIDYNPSNAMTDYKWISLYGTHNRVDHCYLKGKTNIGTSLVVWLSTKPNYHQIDSNYFGYRPVFPGNGAETIRIGTSDWSLYDSFTTVEYNYFEQCNGEIEIISNKSCGNN

pLDDT: mean 97.77, std 1.91, range [87.06, 99.0]

Foldseek 3Di:
DEFDEDEQAAAEAEDEADPVGAAEDEYPDAPGAEYEAQAAYEAFYERYEYERYEYDHYEHPDEASYEQHDDPGGYELYEYAHYEYELHEDPDQADDYEHYEHDAAAYEYANYEYDEYRHFAEPYEYEDDLDAHLYEYAHYEAEADDADPDPRYAHYEYYDLVAQEHHHLYEYYHYHHYNSNPDPHNYHYRHPNYD